Protein AF-A0A8T7F9J9-F1 (afdb_monomer)

Radius of gyration: 15.46 Å; Cα contacts (8 Å, |Δi|>4): 427; chains: 1; bounding box: 39×30×45 Å

pLDDT: mean 81.3, std 19.67, range [29.3, 98.5]

Sequence (180 aa):
MIGGSGFQPTSSSDVIVEFKSRVDENFYGTAGVILQPAGTLQADGMFALPFDMFGFSVIGSESTVNGINGPICYLALNWAPVEVQALNVDPEVWHTYQIRLHQVSRIKWMGTVSVDGSELCRLMMPAFGPLEIQVWSDNYLVSTQPQRWWQIAPILELGFQVGGNKEFHLDDIRIFEEVK

Structure (mmCIF, N/CA/C/O backbone):
data_AF-A0A8T7F9J9-F1
#
_entry.id   AF-A0A8T7F9J9-F1
#
loop_
_atom_site.group_PDB
_atom_site.id
_atom_site.type_symbol
_atom_site.label_atom_id
_atom_site.label_alt_id
_atom_site.label_comp_id
_atom_site.label_asym_id
_atom_site.label_entity_id
_atom_site.label_seq_id
_atom_site.pdbx_PDB_ins_code
_atom_site.Cartn_x
_atom_site.Cartn_y
_atom_site.Cartn_z
_atom_site.occupancy
_atom_site.B_iso_or_equiv
_atom_site.auth_seq_id
_atom_site.auth_comp_id
_atom_site.auth_asym_id
_atom_site.auth_atom_id
_atom_site.pdbx_PDB_model_num
ATOM 1 N N . MET A 1 1 ? -11.104 4.193 -9.071 1.00 46.84 1 MET A N 1
ATOM 2 C CA . MET A 1 1 ? -11.074 3.689 -7.687 1.00 46.84 1 MET A CA 1
ATOM 3 C C . MET A 1 1 ? -11.344 2.197 -7.737 1.00 46.84 1 MET A C 1
ATOM 5 O O . MET A 1 1 ? -12.401 1.796 -8.213 1.00 46.84 1 MET A O 1
ATOM 9 N N . ILE A 1 2 ? -10.353 1.391 -7.369 1.00 51.53 2 ILE A N 1
ATOM 10 C CA . ILE A 1 2 ? -10.464 -0.066 -7.303 1.00 51.53 2 ILE A CA 1
ATOM 11 C C . ILE A 1 2 ? -10.105 -0.441 -5.872 1.00 51.53 2 ILE A C 1
ATOM 13 O O . ILE A 1 2 ? -8.972 -0.199 -5.458 1.00 51.53 2 ILE A O 1
ATOM 17 N N . GLY A 1 3 ? -11.074 -0.976 -5.132 1.00 59.31 3 GLY A N 1
ATOM 18 C CA . GLY A 1 3 ? -10.872 -1.492 -3.784 1.00 59.31 3 GLY A CA 1
ATOM 19 C C . GLY A 1 3 ? -12.142 -1.481 -2.937 1.00 59.31 3 GLY A C 1
ATOM 20 O O . GLY A 1 3 ? -13.222 -1.114 -3.409 1.00 59.31 3 GLY A O 1
ATOM 21 N N . GLY A 1 4 ? -12.016 -1.965 -1.704 1.00 66.56 4 GLY A N 1
ATOM 22 C CA . GLY A 1 4 ? -13.106 -2.036 -0.735 1.00 66.56 4 GLY A CA 1
ATOM 23 C C . GLY A 1 4 ? -12.993 -0.954 0.341 1.00 66.56 4 GLY A C 1
ATOM 24 O O . GLY A 1 4 ? -11.914 -0.413 0.584 1.00 66.56 4 GLY A O 1
ATOM 25 N N . SER A 1 5 ? -14.113 -0.645 0.992 1.00 78.56 5 SER A N 1
ATOM 26 C CA . SER A 1 5 ? -14.203 0.365 2.048 1.00 78.56 5 SER A CA 1
ATOM 27 C C . SER A 1 5 ? -14.805 -0.204 3.332 1.00 78.56 5 SER A C 1
ATOM 29 O O . SER A 1 5 ? -15.511 -1.211 3.312 1.00 78.56 5 SER A O 1
ATOM 31 N N . GLY A 1 6 ? -14.524 0.458 4.456 1.00 79.81 6 GLY A N 1
ATOM 32 C CA . GLY A 1 6 ? -15.082 0.118 5.767 1.00 79.81 6 GLY A CA 1
ATOM 33 C C . GLY A 1 6 ? -14.237 -0.854 6.593 1.00 79.81 6 GLY A C 1
ATOM 34 O O . GLY A 1 6 ? -14.682 -1.274 7.657 1.00 79.81 6 GLY A O 1
ATOM 35 N N . PHE A 1 7 ? -13.025 -1.184 6.145 1.00 87.31 7 PHE A N 1
ATOM 36 C CA . PHE A 1 7 ? -12.116 -2.057 6.889 1.00 87.31 7 PHE A CA 1
ATOM 37 C C . PHE A 1 7 ? -11.459 -1.303 8.036 1.00 87.31 7 PHE A C 1
ATOM 39 O O . PHE A 1 7 ? -11.025 -0.164 7.872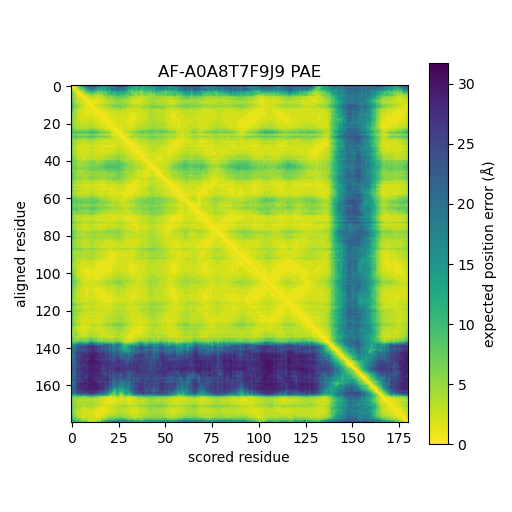 1.00 87.31 7 PHE A O 1
ATOM 46 N N . GLN A 1 8 ? -11.345 -1.934 9.199 1.00 93.00 8 GLN A N 1
ATOM 47 C CA . GLN A 1 8 ? -10.644 -1.339 10.327 1.00 93.00 8 GLN A CA 1
ATOM 48 C C . GLN A 1 8 ? -10.094 -2.435 11.244 1.00 93.00 8 GLN A C 1
ATOM 50 O O . GLN A 1 8 ? -10.877 -3.257 11.719 1.00 93.00 8 GLN A O 1
ATOM 55 N N . PRO A 1 9 ? -8.786 -2.440 11.565 1.00 94.56 9 PRO A N 1
ATOM 56 C CA . PRO A 1 9 ? -8.268 -3.391 12.533 1.00 94.56 9 PRO A CA 1
ATOM 57 C C . PRO A 1 9 ? -8.879 -3.127 13.911 1.00 94.56 9 PRO A C 1
ATOM 59 O O . PRO A 1 9 ? -9.049 -1.977 14.340 1.00 94.56 9 PRO A O 1
ATOM 62 N N . THR A 1 10 ? -9.182 -4.209 14.620 1.00 95.00 10 THR A N 1
ATOM 63 C CA . THR A 1 10 ? -9.723 -4.181 15.979 1.00 95.00 10 THR A CA 1
ATOM 64 C C . THR A 1 10 ? -8.717 -4.768 16.967 1.00 95.00 10 THR A C 1
ATOM 66 O O . THR A 1 10 ? -7.648 -5.264 16.603 1.00 95.00 10 THR A O 1
ATOM 69 N N . SER A 1 11 ? -9.052 -4.762 18.258 1.00 94.25 11 SER A N 1
ATOM 70 C CA . SER A 1 11 ? -8.205 -5.398 19.267 1.00 94.25 11 SER A CA 1
ATOM 71 C C . SER A 1 11 ? -8.037 -6.897 19.004 1.00 94.25 11 SER A C 1
ATOM 73 O O . SER A 1 11 ? -6.998 -7.454 19.352 1.00 94.25 11 SER A O 1
ATOM 75 N N . SER A 1 12 ? -9.020 -7.528 18.3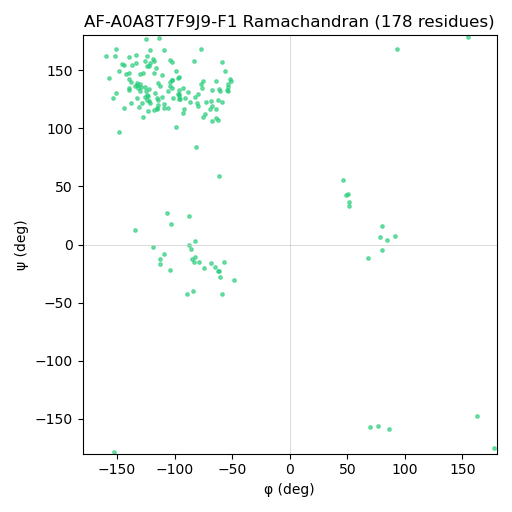56 1.00 94.62 12 SER A N 1
ATOM 76 C CA . SER A 1 12 ? -9.096 -8.970 18.099 1.00 94.62 12 SER A CA 1
ATOM 77 C C . SER A 1 12 ? -8.886 -9.378 16.639 1.00 94.62 12 SER A C 1
ATOM 79 O O . SER A 1 12 ? -8.798 -10.572 16.377 1.00 94.62 12 SER A O 1
ATOM 81 N N . SER A 1 13 ? -8.817 -8.433 15.700 1.00 96.19 13 SER A N 1
ATOM 82 C CA . SER A 1 13 ? -8.638 -8.734 14.276 1.00 96.19 13 SER A CA 1
ATOM 83 C C . SER A 1 13 ? -7.681 -7.766 13.595 1.00 96.19 13 SER A C 1
ATOM 85 O O . SER A 1 13 ? -7.688 -6.565 13.877 1.00 96.19 13 SER A O 1
ATOM 87 N N . ASP A 1 14 ? -6.882 -8.302 12.683 1.00 97.06 14 ASP A N 1
ATOM 88 C CA . ASP A 1 14 ? -6.030 -7.527 11.789 1.00 97.06 14 ASP A CA 1
ATOM 89 C C . ASP A 1 14 ? -6.716 -7.382 10.427 1.00 97.06 14 ASP A C 1
ATOM 91 O O . ASP A 1 14 ? -7.464 -8.264 10.006 1.00 97.06 14 ASP A O 1
ATOM 95 N N . VAL A 1 15 ? -6.456 -6.273 9.733 1.00 95.69 15 VAL A N 1
ATOM 96 C CA . VAL A 1 15 ? -6.873 -6.088 8.334 1.00 95.69 15 VAL A CA 1
ATOM 97 C C . VAL A 1 15 ? -5.704 -6.463 7.442 1.00 95.69 15 VAL A C 1
ATOM 99 O O . VAL A 1 15 ? -4.595 -5.966 7.643 1.00 95.69 15 VAL A O 1
ATOM 102 N N . ILE A 1 16 ? -5.955 -7.314 6.454 1.00 95.75 16 ILE A N 1
ATOM 103 C CA . ILE A 1 16 ? -4.943 -7.808 5.527 1.00 95.75 16 ILE A CA 1
ATOM 104 C C . ILE A 1 16 ? -5.385 -7.520 4.095 1.00 95.75 16 ILE A C 1
ATOM 106 O O . ILE A 1 16 ? -6.518 -7.805 3.706 1.00 95.75 16 ILE A O 1
ATOM 110 N N . VAL A 1 17 ? -4.465 -6.958 3.314 1.00 95.50 17 VAL A N 1
ATOM 111 C CA . VAL A 1 17 ? -4.573 -6.795 1.865 1.00 95.50 17 VAL A CA 1
ATOM 112 C C . VAL A 1 17 ? -3.445 -7.594 1.236 1.00 95.50 17 VAL A C 1
ATOM 114 O O . VAL A 1 17 ? -2.277 -7.277 1.447 1.00 95.50 17 VAL A O 1
ATOM 117 N N . GLU A 1 18 ? -3.782 -8.621 0.474 1.00 96.12 18 GLU A N 1
ATOM 118 C CA . GLU A 1 18 ? -2.816 -9.435 -0.259 1.00 96.12 18 GLU A CA 1
ATOM 119 C C . GLU A 1 18 ? -3.030 -9.258 -1.759 1.00 96.12 18 GLU A C 1
ATOM 121 O O . GLU A 1 18 ? -4.168 -9.167 -2.207 1.00 96.12 18 GLU A O 1
ATOM 126 N N . PHE A 1 19 ? -1.953 -9.158 -2.528 1.00 94.81 19 PHE A N 1
ATOM 127 C CA . PHE A 1 19 ? -2.001 -8.985 -3.977 1.00 94.81 19 PHE A CA 1
ATOM 128 C C . PHE A 1 19 ? -0.673 -9.402 -4.602 1.00 94.81 19 PHE A C 1
ATOM 130 O O . PHE A 1 19 ? 0.357 -9.455 -3.931 1.00 94.81 19 PHE A O 1
ATOM 137 N N . LYS A 1 20 ? -0.673 -9.644 -5.908 1.00 95.38 20 LYS A N 1
ATOM 138 C CA . LYS A 1 20 ? 0.552 -9.773 -6.694 1.00 95.38 20 LYS A CA 1
ATOM 139 C C . LYS A 1 20 ? 0.800 -8.501 -7.470 1.00 95.38 20 LYS A C 1
ATOM 141 O O . LYS A 1 20 ? -0.142 -7.904 -7.985 1.00 95.38 20 LYS A O 1
ATOM 146 N N . SER A 1 21 ? 2.062 -8.103 -7.572 1.00 94.44 21 SER A N 1
ATOM 147 C CA . SER A 1 21 ? 2.449 -6.938 -8.361 1.00 94.44 21 SER A CA 1
ATOM 148 C C . SER A 1 21 ? 3.738 -7.192 -9.126 1.00 94.44 21 SER A C 1
ATOM 150 O O . SER A 1 21 ? 4.618 -7.902 -8.641 1.00 94.44 21 SER A O 1
ATOM 152 N N . ARG A 1 22 ? 3.837 -6.568 -10.300 1.00 93.56 22 ARG A N 1
ATOM 153 C CA . ARG A 1 22 ? 5.090 -6.305 -11.019 1.00 93.56 22 ARG A CA 1
ATOM 154 C C . ARG A 1 22 ? 4.944 -5.044 -11.864 1.00 93.56 22 ARG A C 1
ATOM 156 O O . ARG A 1 22 ? 3.829 -4.581 -12.102 1.00 93.56 22 ARG A O 1
ATOM 163 N N . VAL A 1 23 ? 6.047 -4.534 -12.377 1.00 89.06 23 VAL A N 1
ATOM 164 C CA . VAL A 1 23 ? 6.065 -3.516 -13.429 1.00 89.06 23 VAL A CA 1
ATOM 165 C C . VAL A 1 23 ? 6.828 -4.035 -14.644 1.00 89.06 23 VAL A C 1
ATOM 167 O O . VAL A 1 23 ? 7.479 -5.074 -14.575 1.00 89.06 23 VAL A O 1
ATOM 170 N N . ASP A 1 24 ? 6.723 -3.354 -15.778 1.00 87.44 24 ASP A N 1
ATOM 171 C CA . ASP A 1 24 ? 7.604 -3.630 -16.917 1.00 87.44 24 ASP A CA 1
ATOM 172 C C . ASP A 1 24 ? 8.955 -2.901 -16.770 1.00 87.44 24 ASP A C 1
ATOM 174 O O . ASP A 1 24 ? 9.031 -1.866 -16.112 1.00 87.44 24 ASP A O 1
ATOM 178 N N . GLU A 1 25 ? 9.999 -3.382 -17.457 1.00 84.06 25 GLU A N 1
ATOM 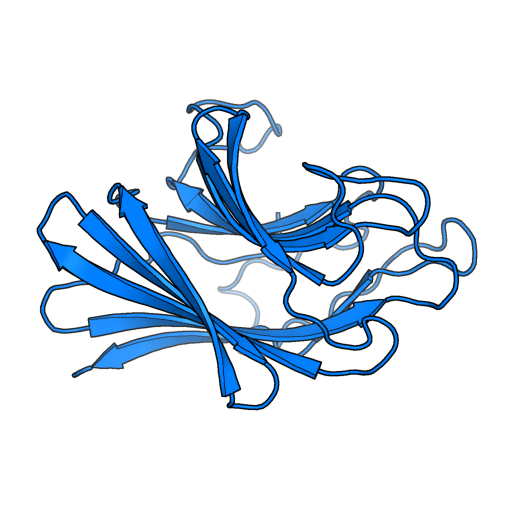179 C CA . GLU A 1 25 ? 11.385 -2.852 -17.427 1.00 84.06 25 GLU A CA 1
ATOM 180 C C . GLU A 1 25 ? 11.489 -1.325 -17.611 1.00 84.06 25 GLU A C 1
ATOM 182 O O . GLU A 1 25 ? 12.366 -0.658 -17.071 1.00 84.06 25 GLU A O 1
ATOM 187 N N . ASN A 1 26 ? 10.560 -0.733 -18.365 1.00 77.69 26 ASN A N 1
ATOM 188 C CA . ASN A 1 26 ? 10.550 0.698 -18.676 1.00 77.69 26 ASN A CA 1
ATOM 189 C C . ASN A 1 26 ? 9.459 1.468 -17.917 1.00 77.69 26 ASN A C 1
ATOM 191 O O . ASN A 1 26 ? 8.947 2.483 -18.413 1.00 77.69 26 ASN A O 1
ATOM 195 N N . PHE A 1 27 ? 9.062 0.970 -16.744 1.00 81.31 27 PHE A N 1
ATOM 196 C CA . PHE A 1 27 ? 8.109 1.650 -15.880 1.00 81.31 27 PHE A CA 1
ATOM 197 C C . PHE A 1 27 ? 8.642 3.016 -15.432 1.00 81.31 27 PHE A C 1
ATOM 199 O O . PHE A 1 27 ? 9.789 3.156 -15.007 1.00 81.31 27 PHE A O 1
ATOM 206 N N . TYR A 1 28 ? 7.773 4.019 -15.531 1.00 76.75 28 TYR A N 1
ATOM 207 C CA . TYR A 1 28 ? 8.007 5.390 -15.092 1.00 76.75 28 TYR A CA 1
ATOM 208 C C . TYR A 1 28 ? 6.759 5.903 -14.368 1.00 76.75 28 TYR A C 1
ATOM 210 O O . TYR A 1 28 ? 5.645 5.439 -14.639 1.00 76.75 28 TYR A O 1
ATOM 218 N N . GLY A 1 29 ? 6.941 6.874 -13.480 1.00 77.62 29 GLY A N 1
ATOM 219 C CA . GLY A 1 29 ? 5.912 7.371 -12.575 1.00 77.62 29 GLY A CA 1
ATOM 220 C C . GLY A 1 29 ? 5.824 6.552 -11.291 1.00 77.62 29 GLY A C 1
ATOM 221 O O . GLY A 1 29 ? 6.764 5.861 -10.897 1.00 77.62 29 GLY A O 1
ATOM 222 N N . THR A 1 30 ? 4.676 6.634 -10.631 1.00 81.06 30 THR A N 1
ATOM 223 C CA . THR A 1 30 ? 4.407 5.956 -9.368 1.00 81.06 30 THR A CA 1
ATOM 224 C C . THR A 1 30 ? 3.067 5.242 -9.431 1.00 81.06 30 THR A C 1
ATOM 226 O O . THR A 1 30 ? 2.061 5.787 -9.896 1.00 81.06 30 THR A O 1
ATOM 229 N N . ALA A 1 31 ? 3.034 4.004 -8.955 1.00 87.44 31 ALA A N 1
ATOM 230 C CA . ALA A 1 31 ? 1.808 3.227 -8.828 1.00 87.44 31 ALA A CA 1
ATOM 231 C C . ALA A 1 31 ? 1.878 2.320 -7.604 1.00 87.44 31 ALA A C 1
ATOM 233 O O . ALA A 1 31 ? 2.966 1.968 -7.148 1.00 87.44 31 ALA A O 1
ATOM 234 N N . GLY A 1 32 ? 0.732 1.932 -7.055 1.00 90.81 32 GLY A N 1
ATOM 235 C CA . GLY A 1 32 ? 0.733 1.071 -5.883 1.00 90.81 32 GLY A CA 1
ATOM 236 C C . GLY A 1 32 ? -0.634 0.746 -5.316 1.00 90.81 32 GLY A C 1
ATOM 237 O O . GLY A 1 32 ? -1.671 1.149 -5.843 1.00 90.81 32 GLY A O 1
ATOM 238 N N . VAL A 1 33 ? -0.609 0.037 -4.190 1.00 92.25 33 VAL A N 1
ATOM 239 C CA . VAL A 1 33 ? -1.786 -0.306 -3.389 1.00 92.25 33 VAL A CA 1
ATOM 240 C C . VAL A 1 33 ? -1.644 0.379 -2.039 1.00 92.25 33 VAL A C 1
ATOM 242 O O . VAL A 1 33 ? -0.718 0.094 -1.277 1.00 92.25 33 VAL A O 1
ATOM 245 N N . ILE A 1 34 ? -2.564 1.293 -1.755 1.00 92.00 34 ILE A N 1
ATOM 246 C CA . ILE A 1 34 ? -2.545 2.138 -0.563 1.00 92.00 34 ILE A CA 1
ATOM 247 C C . ILE A 1 34 ? -3.835 1.986 0.236 1.00 92.00 34 ILE A C 1
ATOM 249 O O . ILE A 1 34 ? -4.898 1.679 -0.301 1.00 92.00 34 ILE A O 1
ATOM 253 N N . LEU A 1 35 ? -3.732 2.230 1.535 1.00 93.88 35 LEU A N 1
ATOM 254 C CA . LEU A 1 35 ? -4.837 2.300 2.473 1.00 93.88 35 LEU A CA 1
ATOM 255 C C . LEU A 1 35 ? -4.913 3.730 2.995 1.00 93.88 35 LEU A C 1
ATOM 257 O O . LEU A 1 35 ? -3.920 4.258 3.497 1.00 93.88 35 LEU A O 1
ATOM 261 N N . GLN A 1 36 ? -6.086 4.342 2.887 1.00 92.06 36 GLN A N 1
ATOM 262 C CA . GLN A 1 36 ? -6.344 5.719 3.314 1.00 92.06 36 GLN A CA 1
ATOM 263 C C . GLN A 1 36 ? -7.641 5.797 4.128 1.00 92.06 36 GLN A C 1
ATOM 265 O O . GLN A 1 36 ? -8.444 4.860 4.065 1.00 92.06 36 GLN A O 1
ATOM 270 N N . PRO A 1 37 ? -7.886 6.879 4.886 1.00 92.44 37 PRO A N 1
ATOM 271 C CA . PRO A 1 37 ? -9.175 7.096 5.533 1.00 92.44 37 PRO A CA 1
ATOM 272 C C . PRO A 1 37 ? -10.334 7.021 4.529 1.00 92.44 37 PRO A C 1
ATOM 274 O O . PRO A 1 37 ? -10.273 7.587 3.434 1.00 92.44 37 PRO A O 1
ATOM 277 N N . ALA A 1 38 ? -11.413 6.336 4.895 1.00 89.94 38 ALA A N 1
ATOM 278 C CA . ALA A 1 38 ? -12.586 6.207 4.044 1.00 89.94 38 ALA A CA 1
ATOM 279 C C . ALA A 1 38 ? -13.200 7.577 3.732 1.00 89.94 38 ALA A C 1
ATOM 281 O O . ALA A 1 38 ? -13.419 8.393 4.631 1.00 89.94 38 ALA A O 1
ATOM 282 N N . GLY A 1 39 ? -13.500 7.817 2.453 1.00 86.25 39 GLY A N 1
ATOM 283 C CA . GLY A 1 39 ? -14.032 9.102 1.997 1.00 86.25 39 GLY A CA 1
ATOM 284 C C . GLY A 1 39 ? -12.975 10.192 1.809 1.00 86.25 39 GLY A C 1
ATOM 285 O O . GLY A 1 39 ? -13.336 11.362 1.698 1.00 86.25 39 GLY A O 1
ATOM 286 N N . THR A 1 40 ? -11.688 9.832 1.747 1.00 86.69 40 THR A N 1
ATOM 287 C CA . THR A 1 40 ? -10.618 10.775 1.377 1.00 86.69 40 THR A CA 1
ATOM 288 C C . THR A 1 40 ? -10.848 11.370 -0.008 1.00 86.69 40 THR A C 1
ATOM 290 O O . THR A 1 40 ? -10.727 12.584 -0.179 1.00 86.69 40 THR A O 1
ATOM 293 N N . LEU A 1 41 ? -11.254 10.537 -0.969 1.00 79.81 41 LEU A N 1
ATOM 294 C CA . LEU A 1 41 ? -11.674 10.955 -2.303 1.00 79.81 41 LEU A CA 1
ATOM 295 C C . LEU A 1 41 ? -13.193 10.852 -2.440 1.00 79.81 41 LEU A C 1
ATOM 297 O O . LEU A 1 41 ? -13.800 9.831 -2.116 1.00 79.81 41 LEU A O 1
ATOM 301 N N . GLN A 1 42 ? -13.810 11.908 -2.957 1.00 76.94 42 GLN A N 1
ATOM 302 C CA . GLN A 1 42 ? -15.213 11.899 -3.353 1.00 76.94 42 GLN A CA 1
ATOM 303 C C . GLN A 1 42 ? -15.402 11.166 -4.688 1.00 76.94 42 GLN A C 1
ATOM 305 O O . GLN A 1 42 ? -14.452 10.872 -5.414 1.00 76.94 42 GLN A O 1
ATOM 310 N N . ALA A 1 43 ? -16.659 10.877 -5.036 1.00 75.31 43 ALA A N 1
ATOM 311 C CA . ALA A 1 43 ? -17.004 10.178 -6.277 1.00 75.31 43 ALA A CA 1
ATOM 312 C C . ALA A 1 43 ? -16.601 10.948 -7.551 1.00 75.31 43 ALA A C 1
ATOM 314 O O . ALA A 1 43 ? -16.446 10.339 -8.607 1.00 75.31 43 ALA A O 1
ATOM 315 N N . ASP A 1 44 ? -16.437 12.267 -7.451 1.00 73.38 44 ASP A N 1
ATOM 316 C CA . ASP A 1 44 ? -15.945 13.144 -8.517 1.00 73.38 44 ASP A CA 1
ATOM 317 C C . ASP A 1 44 ? -14.406 13.258 -8.549 1.00 73.38 44 ASP A C 1
ATOM 319 O O . ASP A 1 44 ? -13.861 13.940 -9.414 1.00 73.38 44 ASP A O 1
ATOM 323 N N . GLY A 1 45 ? -13.704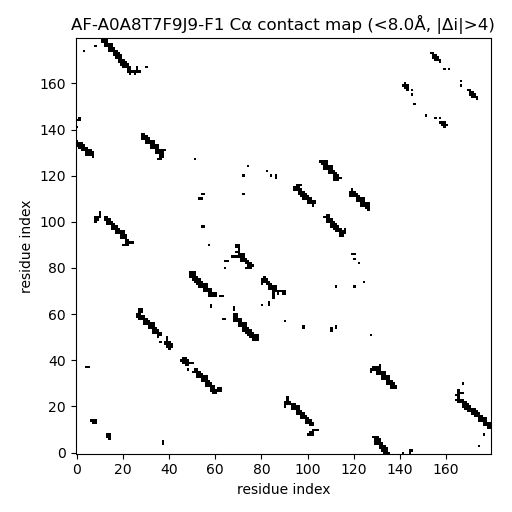 12.576 -7.637 1.00 70.06 45 GLY A N 1
ATOM 324 C CA . GLY A 1 45 ? -12.247 12.599 -7.517 1.00 70.06 45 GLY A CA 1
ATOM 325 C C . GLY A 1 45 ? -11.694 13.770 -6.703 1.00 70.06 45 GLY A C 1
ATOM 326 O O . GLY A 1 45 ? -10.476 13.897 -6.597 1.00 70.06 45 GLY A O 1
ATOM 327 N N . MET A 1 46 ? -12.543 14.615 -6.112 1.00 72.94 46 MET A N 1
ATOM 328 C CA . MET A 1 46 ? -12.093 15.696 -5.236 1.00 72.94 46 MET A CA 1
ATOM 329 C C . MET A 1 46 ? -11.669 15.169 -3.863 1.00 72.94 46 MET A C 1
ATOM 331 O O . MET A 1 46 ? -12.328 14.310 -3.276 1.00 72.94 46 MET A O 1
ATOM 335 N N . PHE A 1 47 ? -10.592 15.731 -3.310 1.00 78.19 47 PHE A N 1
ATOM 336 C CA . PHE A 1 47 ? -10.162 15.436 -1.943 1.00 78.19 47 PHE A CA 1
ATOM 337 C C . PHE A 1 47 ? -11.109 16.084 -0.928 1.00 78.19 47 PHE A C 1
ATOM 339 O O . PHE A 1 47 ? -11.288 17.303 -0.929 1.00 78.19 47 PHE A O 1
ATOM 346 N N . ALA A 1 48 ? -11.696 15.274 -0.047 1.00 84.25 48 ALA A N 1
ATOM 347 C CA . ALA A 1 48 ? -12.539 15.733 1.059 1.00 84.25 48 ALA 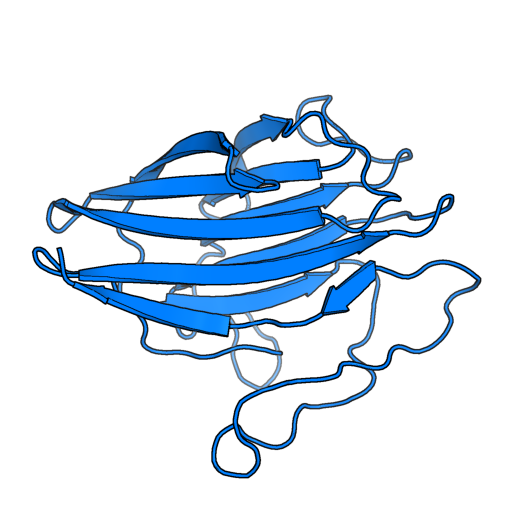A CA 1
ATOM 348 C C . ALA A 1 48 ? -11.836 15.688 2.420 1.00 84.25 48 ALA A C 1
ATOM 350 O O . ALA A 1 48 ? -12.241 16.403 3.337 1.00 84.25 48 ALA A O 1
ATOM 351 N N . LEU A 1 49 ? -10.796 14.864 2.552 1.00 83.94 49 LEU A N 1
ATOM 352 C CA . LEU A 1 49 ? -9.967 14.744 3.750 1.00 83.94 49 LEU A CA 1
ATOM 353 C C . LEU A 1 49 ? -8.494 14.995 3.392 1.00 83.94 49 LEU A C 1
ATOM 355 O O . LEU A 1 49 ? -8.133 14.921 2.212 1.00 83.94 49 LEU A O 1
ATOM 359 N N . PRO A 1 50 ? -7.631 15.282 4.386 1.00 83.62 50 PRO A N 1
ATOM 360 C CA . PRO A 1 50 ? -6.188 15.213 4.193 1.00 83.62 50 PRO A CA 1
ATOM 361 C C . PRO A 1 50 ? -5.784 13.870 3.579 1.00 83.62 50 PRO A C 1
ATOM 363 O O . PRO A 1 50 ? -6.335 12.828 3.935 1.00 83.62 50 PRO A O 1
ATOM 366 N N . PHE A 1 51 ? -4.823 13.900 2.658 1.00 82.19 51 PHE A N 1
ATOM 367 C CA . PHE A 1 51 ? -4.328 12.687 2.018 1.00 82.19 51 PHE A CA 1
ATOM 368 C C . PHE A 1 51 ? -3.314 11.993 2.929 1.00 82.19 51 PHE A C 1
ATOM 370 O O . PHE A 1 51 ? -2.103 12.212 2.831 1.00 82.19 51 PHE A O 1
ATOM 377 N N . ASP A 1 52 ? -3.853 11.202 3.852 1.00 90.69 52 ASP A N 1
ATOM 378 C CA . ASP A 1 52 ? -3.109 10.277 4.697 1.00 90.69 52 ASP A CA 1
ATOM 379 C C . ASP A 1 52 ? -3.166 8.888 4.062 1.00 90.69 52 ASP A C 1
ATOM 381 O O . ASP A 1 52 ? -4.247 8.387 3.752 1.00 90.69 52 ASP A O 1
ATOM 385 N N . MET A 1 53 ? -2.018 8.246 3.867 1.00 91.50 53 MET A N 1
ATOM 386 C CA . MET A 1 53 ? -1.981 6.912 3.279 1.00 91.50 53 MET A CA 1
ATOM 387 C C . MET A 1 53 ? -0.828 6.068 3.798 1.00 91.50 53 MET A C 1
ATOM 389 O O . MET A 1 53 ? 0.249 6.573 4.107 1.00 91.50 53 MET A O 1
ATOM 393 N N . PHE A 1 54 ? -1.061 4.762 3.848 1.00 96.44 54 PHE A N 1
ATOM 394 C CA . PHE A 1 54 ? -0.051 3.755 4.124 1.00 96.44 54 PHE A CA 1
ATOM 395 C C . PHE A 1 54 ? -0.156 2.626 3.105 1.00 96.44 54 PHE A C 1
ATOM 397 O O . PHE A 1 54 ? -1.258 2.166 2.813 1.00 96.44 54 PHE A O 1
ATOM 404 N N . GLY A 1 55 ? 0.967 2.134 2.598 1.00 95.75 55 GLY A N 1
ATOM 405 C CA . GLY A 1 55 ? 0.956 0.915 1.803 1.00 95.75 55 GLY A CA 1
ATOM 406 C C . GLY A 1 55 ? 2.200 0.717 0.961 1.00 95.75 55 GLY A C 1
ATOM 407 O O . GLY A 1 55 ? 3.307 1.089 1.346 1.00 95.75 55 GLY A O 1
ATOM 408 N N . PHE A 1 56 ? 1.988 0.095 -0.188 1.00 96.31 56 PHE A N 1
ATOM 409 C CA . PHE A 1 56 ? 3.012 -0.256 -1.155 1.00 96.31 56 PHE A CA 1
ATOM 410 C C . PHE A 1 56 ? 2.963 0.703 -2.342 1.00 96.31 56 PHE A C 1
ATOM 412 O O . PHE A 1 56 ? 1.884 1.065 -2.814 1.00 96.31 56 PHE A O 1
ATOM 419 N N . SER A 1 57 ? 4.123 1.102 -2.852 1.00 92.56 57 SER A N 1
ATOM 420 C CA . SER A 1 57 ? 4.238 1.774 -4.149 1.00 92.56 57 SER A CA 1
ATOM 421 C C . SER A 1 57 ? 5.514 1.349 -4.866 1.00 92.56 57 SER A C 1
ATOM 423 O O . SER A 1 57 ? 6.488 0.975 -4.223 1.00 92.56 57 SER A O 1
ATOM 425 N N . VAL A 1 58 ? 5.523 1.432 -6.190 1.00 92.81 58 VAL A N 1
ATOM 426 C CA . VAL A 1 58 ? 6.726 1.341 -7.020 1.00 92.81 58 VAL A CA 1
ATOM 427 C C . VAL A 1 58 ? 6.979 2.715 -7.615 1.00 92.81 58 VAL A C 1
ATOM 429 O O . VAL A 1 58 ? 6.076 3.292 -8.217 1.00 92.81 58 VAL A O 1
ATOM 432 N N . ILE A 1 59 ? 8.194 3.229 -7.434 1.00 87.25 59 ILE A N 1
ATOM 433 C CA . ILE A 1 59 ? 8.666 4.473 -8.047 1.00 87.25 59 ILE A CA 1
ATOM 434 C C . ILE A 1 59 ? 9.560 4.112 -9.236 1.00 87.25 59 ILE A C 1
ATOM 436 O O . ILE A 1 59 ? 10.528 3.366 -9.076 1.00 87.25 59 ILE A O 1
ATOM 440 N N . GLY A 1 60 ? 9.250 4.651 -10.413 1.00 82.81 60 GLY A N 1
ATOM 441 C CA . GLY A 1 60 ? 10.059 4.513 -11.620 1.00 82.81 60 GLY A CA 1
ATOM 442 C C . GLY A 1 60 ? 11.484 5.043 -11.448 1.00 82.81 60 GLY A C 1
ATOM 443 O O . GLY A 1 60 ? 11.775 5.867 -10.579 1.00 82.81 60 GLY A O 1
ATOM 444 N N . SER A 1 61 ? 12.405 4.551 -12.273 1.00 80.38 61 SER A N 1
ATOM 445 C CA . SER A 1 61 ? 13.840 4.848 -12.140 1.00 80.38 61 SER A CA 1
ATOM 446 C C . SER A 1 61 ? 14.201 6.326 -12.359 1.00 80.38 61 SER A C 1
ATOM 448 O O . SER A 1 61 ? 15.253 6.775 -11.904 1.00 80.38 61 SER A O 1
ATOM 450 N N . GLU A 1 62 ? 13.332 7.092 -13.017 1.00 73.62 62 GLU A N 1
ATOM 451 C CA . GLU A 1 62 ? 13.487 8.522 -13.289 1.00 73.62 62 GLU A CA 1
ATOM 452 C C . GLU A 1 62 ? 13.157 9.422 -12.093 1.00 73.62 62 GLU A C 1
ATOM 454 O O . GLU A 1 62 ? 13.498 10.607 -12.094 1.00 73.62 62 GLU A O 1
ATOM 459 N N . SER A 1 63 ? 12.496 8.862 -11.083 1.00 72.56 63 SER A N 1
ATOM 460 C CA . SER A 1 63 ? 11.973 9.579 -9.929 1.00 72.56 63 SER A CA 1
ATOM 461 C C . SER A 1 63 ? 12.577 9.029 -8.641 1.00 72.56 63 SER A C 1
ATOM 463 O O . SER A 1 63 ? 13.018 7.885 -8.570 1.00 72.56 63 SER A O 1
ATOM 465 N N . THR A 1 64 ? 12.607 9.845 -7.587 1.00 75.00 64 THR A N 1
ATOM 466 C CA . THR A 1 64 ? 12.968 9.367 -6.246 1.00 75.00 64 THR A CA 1
ATOM 467 C C . THR A 1 64 ? 12.122 10.054 -5.185 1.00 75.00 64 THR A C 1
ATOM 469 O O . THR A 1 64 ? 11.794 11.235 -5.308 1.00 75.00 64 THR A O 1
ATOM 472 N N . VAL A 1 65 ? 11.818 9.333 -4.108 1.00 73.12 65 VAL A N 1
ATOM 473 C CA . VAL A 1 65 ? 11.284 9.904 -2.868 1.00 73.12 65 VAL A CA 1
ATOM 474 C C . VAL A 1 65 ? 12.336 9.695 -1.790 1.00 73.12 65 VAL A C 1
ATOM 476 O O . VAL A 1 65 ? 12.743 8.568 -1.526 1.00 73.12 65 VAL A O 1
ATOM 479 N N . ASN A 1 66 ? 12.827 10.785 -1.195 1.00 75.56 66 ASN A N 1
ATOM 480 C CA . ASN A 1 66 ? 13.936 10.757 -0.231 1.00 75.56 66 ASN A CA 1
ATOM 481 C C . ASN A 1 66 ? 15.185 10.002 -0.745 1.00 75.56 66 ASN A C 1
ATOM 483 O O . ASN A 1 66 ? 15.896 9.367 0.028 1.00 75.56 66 ASN A O 1
ATOM 487 N N . GLY A 1 67 ? 15.453 10.067 -2.056 1.00 75.31 67 GLY A N 1
ATOM 488 C CA . GLY A 1 67 ? 16.575 9.369 -2.695 1.00 75.31 67 GLY A CA 1
ATOM 489 C C . GLY A 1 67 ? 16.349 7.873 -2.950 1.00 75.31 67 GLY A C 1
ATOM 490 O O . GLY A 1 67 ? 17.279 7.202 -3.385 1.00 75.31 67 GLY A O 1
ATOM 491 N N . ILE A 1 68 ? 15.142 7.355 -2.703 1.00 79.69 68 ILE A N 1
ATOM 492 C CA . ILE A 1 68 ? 14.757 5.958 -2.938 1.00 79.69 68 ILE A CA 1
ATOM 493 C C . ILE A 1 68 ? 13.899 5.871 -4.207 1.00 79.69 68 ILE A C 1
ATOM 495 O O . ILE A 1 68 ? 12.992 6.684 -4.399 1.00 79.69 68 ILE A O 1
ATOM 499 N N . ASN A 1 69 ? 14.171 4.873 -5.046 1.00 84.81 69 ASN A N 1
ATOM 500 C CA . ASN A 1 69 ? 13.328 4.448 -6.163 1.00 84.81 69 ASN A CA 1
ATOM 501 C C . ASN A 1 69 ? 12.992 2.947 -6.051 1.00 84.81 69 ASN A C 1
ATOM 503 O O . ASN A 1 69 ? 13.447 2.268 -5.127 1.00 84.81 69 ASN A O 1
ATOM 507 N N . GLY A 1 70 ? 12.172 2.441 -6.973 1.00 91.31 70 GLY A N 1
ATOM 508 C CA . GLY A 1 70 ? 11.705 1.058 -6.976 1.00 91.31 70 GLY A CA 1
ATOM 509 C C . GLY A 1 70 ? 10.601 0.784 -5.944 1.00 91.31 70 GLY A C 1
ATOM 510 O O . GLY A 1 70 ? 9.867 1.701 -5.562 1.00 91.31 70 GLY A O 1
ATOM 511 N N . PRO A 1 71 ? 10.439 -0.482 -5.516 1.00 95.94 71 PRO A N 1
ATOM 512 C CA . PRO A 1 71 ? 9.467 -0.901 -4.506 1.00 95.94 71 PRO A CA 1
ATOM 513 C C . PRO A 1 71 ? 9.696 -0.259 -3.137 1.00 95.94 71 PRO A C 1
ATOM 515 O O . PRO A 1 71 ? 10.748 -0.440 -2.516 1.00 95.94 71 PRO A O 1
ATOM 518 N N . ILE A 1 72 ? 8.671 0.412 -2.620 1.00 95.06 72 ILE A N 1
ATOM 519 C CA . ILE A 1 72 ? 8.682 1.066 -1.315 1.00 95.06 72 ILE A CA 1
ATOM 520 C C . ILE A 1 72 ? 7.468 0.699 -0.461 1.00 95.06 72 ILE A C 1
ATOM 522 O O . ILE A 1 72 ? 6.350 0.509 -0.944 1.00 95.06 72 ILE A O 1
ATOM 526 N N . CYS A 1 73 ? 7.709 0.655 0.844 1.00 96.62 7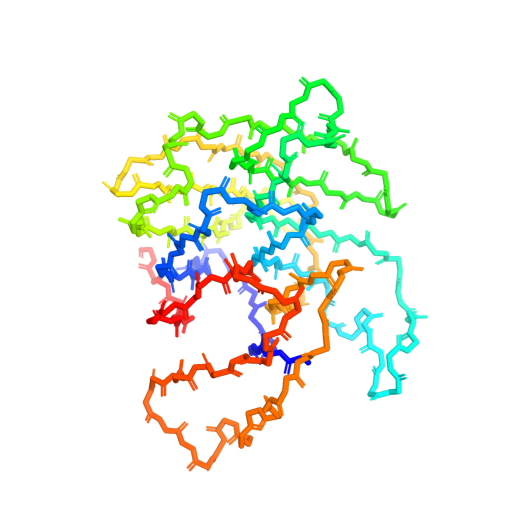3 CYS A N 1
ATOM 527 C CA . CYS A 1 73 ? 6.705 0.796 1.883 1.00 96.62 73 CYS A CA 1
ATOM 528 C C . CYS A 1 73 ? 6.610 2.272 2.252 1.00 96.62 73 CYS A C 1
ATOM 530 O O . CYS A 1 73 ? 7.628 2.900 2.561 1.00 96.62 73 CYS A O 1
ATOM 532 N N . TYR A 1 74 ? 5.405 2.827 2.198 1.00 91.94 74 TYR A N 1
ATOM 533 C CA . TYR A 1 74 ? 5.215 4.266 2.210 1.00 91.94 74 TYR A CA 1
ATOM 534 C C . TYR A 1 74 ? 4.133 4.692 3.196 1.00 91.94 74 TYR A C 1
ATOM 536 O O . TYR A 1 74 ? 3.007 4.209 3.111 1.00 91.94 74 TYR A O 1
ATOM 544 N N . LEU A 1 75 ? 4.472 5.611 4.104 1.00 94.44 75 LEU A N 1
ATOM 545 C CA . LEU A 1 75 ? 3.530 6.360 4.932 1.00 94.44 75 LEU A CA 1
ATOM 546 C C . LEU A 1 75 ? 3.604 7.844 4.560 1.00 94.44 75 LEU A C 1
ATOM 548 O O . LEU A 1 75 ? 4.627 8.501 4.781 1.00 94.44 75 LEU A O 1
ATOM 552 N N . ALA A 1 76 ? 2.493 8.381 4.065 1.00 89.94 76 ALA A N 1
ATOM 553 C CA . ALA A 1 76 ? 2.309 9.809 3.858 1.00 89.94 76 ALA A CA 1
ATOM 554 C C . ALA A 1 76 ? 1.240 10.341 4.812 1.00 89.94 76 ALA A C 1
ATOM 556 O O . ALA A 1 76 ? 0.197 9.711 4.975 1.00 89.94 76 ALA A O 1
ATOM 557 N N . LEU A 1 77 ? 1.493 11.498 5.422 1.00 88.31 77 LEU A N 1
ATOM 558 C CA . LEU A 1 77 ? 0.508 12.224 6.223 1.00 88.31 77 LEU A CA 1
ATOM 559 C C . LEU A 1 77 ? 0.330 13.615 5.628 1.00 88.31 77 LEU A C 1
ATOM 561 O O . LEU A 1 77 ? 1.295 14.374 5.519 1.00 88.31 77 LEU A O 1
ATOM 565 N N . ASN A 1 78 ? -0.896 13.946 5.239 1.00 84.38 78 ASN A N 1
ATOM 566 C CA . ASN A 1 78 ? -1.256 15.180 4.558 1.00 84.38 78 ASN A CA 1
ATOM 567 C C . ASN A 1 78 ? -0.287 15.502 3.408 1.00 84.38 78 ASN A C 1
ATOM 569 O O . ASN A 1 78 ? 0.333 16.567 3.388 1.00 84.38 78 ASN A O 1
ATOM 573 N N . TRP A 1 79 ? -0.126 14.551 2.482 1.00 76.12 79 TRP A N 1
ATOM 574 C CA . TRP A 1 79 ? 0.796 14.614 1.335 1.00 76.12 79 TRP A CA 1
ATOM 575 C C . TRP A 1 79 ? 2.294 14.588 1.653 1.00 76.12 79 TRP A C 1
ATOM 577 O O . TRP A 1 79 ? 3.098 14.404 0.740 1.00 76.12 79 TRP A O 1
ATOM 587 N N . ALA A 1 80 ? 2.697 14.754 2.912 1.00 79.06 80 ALA A N 1
ATOM 588 C CA . ALA A 1 80 ? 4.102 14.724 3.279 1.00 79.06 80 ALA A CA 1
ATOM 589 C C . ALA A 1 80 ? 4.575 13.270 3.440 1.00 79.06 80 ALA A C 1
ATOM 591 O O . ALA A 1 80 ? 3.966 12.534 4.221 1.00 79.06 80 ALA A O 1
ATOM 592 N N . PRO A 1 81 ? 5.663 12.848 2.768 1.00 84.19 81 PRO A N 1
ATOM 593 C CA . PRO A 1 81 ? 6.277 11.553 3.019 1.00 84.19 81 PRO A CA 1
ATOM 594 C C . PRO A 1 81 ? 6.898 11.552 4.419 1.00 84.19 81 PRO A C 1
ATOM 596 O O . PRO A 1 81 ? 7.923 12.193 4.644 1.00 84.19 81 PRO A O 1
ATOM 599 N N . VAL A 1 82 ? 6.268 10.860 5.368 1.00 88.75 82 VAL A N 1
ATOM 600 C CA . VAL A 1 82 ? 6.739 10.823 6.763 1.00 88.75 82 VAL A CA 1
ATOM 601 C C . VAL A 1 82 ? 7.718 9.680 6.967 1.00 88.75 82 VAL A C 1
ATOM 603 O O . VAL A 1 82 ? 8.747 9.873 7.603 1.00 88.75 82 VAL A O 1
ATOM 606 N N . GLU A 1 83 ? 7.421 8.512 6.398 1.00 90.81 83 GLU A N 1
ATOM 607 C CA . GLU A 1 83 ? 8.301 7.346 6.443 1.00 90.81 83 GLU A CA 1
ATOM 608 C C . GLU A 1 83 ? 8.293 6.631 5.093 1.00 90.81 83 GLU A C 1
ATOM 610 O O . GLU A 1 83 ? 7.237 6.377 4.509 1.00 90.81 83 GLU A O 1
ATOM 615 N N . VAL A 1 84 ? 9.487 6.307 4.597 1.00 89.12 84 VAL A N 1
ATOM 616 C CA . VAL A 1 84 ? 9.702 5.627 3.315 1.00 89.12 84 VAL A CA 1
ATOM 617 C C . VAL A 1 84 ? 10.785 4.578 3.522 1.00 89.12 84 VAL A C 1
ATOM 619 O O . VAL A 1 84 ? 11.900 4.914 3.920 1.00 89.12 84 VAL A O 1
ATOM 622 N N . GLN A 1 85 ? 10.472 3.313 3.252 1.00 95.31 85 GLN A N 1
ATOM 623 C CA . GLN A 1 85 ? 11.435 2.214 3.335 1.00 95.31 85 GLN A CA 1
ATOM 624 C C . GLN A 1 85 ? 11.493 1.471 2.005 1.00 95.31 85 GLN A C 1
ATOM 626 O O . GLN A 1 85 ? 10.461 1.057 1.479 1.00 95.31 85 GLN A O 1
ATOM 631 N N . ALA A 1 86 ? 12.702 1.287 1.473 1.00 95.00 86 ALA A N 1
ATOM 632 C CA . ALA A 1 86 ? 12.926 0.443 0.307 1.00 95.00 86 ALA A CA 1
ATOM 633 C C . ALA A 1 86 ? 12.652 -1.022 0.665 1.00 95.00 86 ALA A C 1
ATOM 635 O O . ALA A 1 86 ? 13.152 -1.519 1.675 1.00 95.00 86 ALA A O 1
ATOM 636 N N . LEU A 1 87 ? 11.893 -1.719 -0.179 1.00 96.50 87 LEU A N 1
ATOM 637 C CA . LEU A 1 87 ? 11.632 -3.149 -0.008 1.00 96.50 87 LEU A CA 1
ATOM 638 C C . LEU A 1 87 ? 12.747 -4.019 -0.614 1.00 96.50 87 LEU A C 1
ATOM 640 O O . LEU A 1 87 ? 12.808 -5.200 -0.308 1.00 96.50 87 LEU A O 1
ATOM 644 N N . ASN A 1 88 ? 13.655 -3.449 -1.418 1.00 93.25 88 ASN A N 1
ATOM 645 C CA . ASN A 1 88 ? 14.823 -4.131 -2.002 1.00 93.25 88 ASN A CA 1
ATOM 646 C C . ASN A 1 88 ? 14.487 -5.459 -2.715 1.00 93.25 88 ASN A C 1
ATOM 648 O O . ASN A 1 88 ? 15.197 -6.453 -2.561 1.00 93.25 88 ASN A O 1
ATOM 652 N N . VAL A 1 89 ? 13.406 -5.462 -3.494 1.00 96.12 89 VAL A N 1
ATOM 653 C CA . VAL A 1 89 ? 13.019 -6.563 -4.389 1.00 96.12 89 VAL A CA 1
ATOM 654 C C . VAL A 1 89 ? 13.022 -6.074 -5.833 1.00 96.12 89 VAL A C 1
ATOM 656 O O . VAL A 1 89 ? 12.933 -4.868 -6.070 1.00 96.12 89 VAL A O 1
ATOM 659 N N . ASP A 1 90 ? 13.142 -6.999 -6.781 1.00 96.06 90 ASP A N 1
ATOM 660 C CA . ASP A 1 90 ? 13.090 -6.686 -8.208 1.00 96.06 90 ASP A CA 1
ATOM 661 C C . ASP A 1 90 ? 11.638 -6.364 -8.615 1.00 96.06 90 ASP A C 1
ATOM 663 O O . ASP A 1 90 ? 10.786 -7.248 -8.567 1.00 96.06 90 ASP A O 1
ATOM 667 N N . PRO A 1 91 ? 11.306 -5.116 -8.992 1.00 93.81 91 PRO A N 1
ATOM 668 C CA . PRO A 1 91 ? 9.935 -4.761 -9.339 1.00 93.81 91 PRO A CA 1
ATOM 669 C C . PRO A 1 91 ? 9.446 -5.412 -10.640 1.00 93.81 91 PRO A C 1
ATOM 671 O O . PRO A 1 91 ? 8.240 -5.405 -10.884 1.00 93.81 91 PRO A O 1
ATOM 674 N N . GLU A 1 92 ? 10.336 -5.941 -11.484 1.00 94.00 92 GLU A N 1
ATOM 675 C CA . GLU A 1 92 ? 9.989 -6.506 -12.796 1.00 94.00 92 GLU A CA 1
ATOM 676 C C . GLU A 1 92 ? 9.496 -7.958 -12.708 1.00 94.00 92 GLU A C 1
ATOM 678 O O . GLU A 1 92 ? 8.870 -8.487 -13.634 1.00 94.00 92 GLU A O 1
ATOM 683 N N . VAL A 1 93 ? 9.730 -8.600 -11.563 1.00 95.88 93 VAL A N 1
ATOM 684 C CA . VAL A 1 93 ? 9.292 -9.962 -11.268 1.00 95.88 93 VAL A CA 1
ATOM 685 C C . VAL A 1 93 ? 7.976 -9.928 -10.498 1.00 95.88 93 VAL A C 1
ATOM 687 O O . VAL A 1 93 ? 7.722 -9.058 -9.669 1.00 95.88 93 VAL A O 1
ATOM 690 N N . TRP A 1 94 ? 7.111 -10.905 -10.771 1.00 96.50 94 TRP A N 1
ATOM 691 C CA . TRP A 1 94 ? 5.904 -11.104 -9.978 1.00 96.50 94 TRP A CA 1
ATOM 692 C C . TRP A 1 94 ? 6.255 -11.473 -8.540 1.00 96.50 94 TRP A C 1
ATOM 694 O O . TRP A 1 94 ? 6.773 -12.560 -8.284 1.00 96.50 94 TRP A O 1
ATOM 704 N N . HIS A 1 95 ? 5.870 -10.602 -7.616 1.00 98.19 95 HIS A N 1
ATOM 705 C CA . HIS A 1 95 ? 5.989 -10.828 -6.183 1.00 98.19 95 HIS A CA 1
ATOM 706 C C . HIS A 1 95 ? 4.615 -10.827 -5.516 1.00 98.19 95 HIS A C 1
ATOM 708 O O . HIS A 1 95 ? 3.705 -10.113 -5.947 1.00 98.19 95 HIS A O 1
ATOM 714 N N . THR A 1 96 ? 4.464 -11.620 -4.453 1.00 98.19 96 THR A N 1
ATOM 715 C CA . THR A 1 96 ? 3.266 -11.592 -3.604 1.00 98.19 96 THR A CA 1
ATOM 716 C C . THR A 1 96 ? 3.487 -10.616 -2.462 1.00 98.19 96 THR A C 1
ATOM 718 O O . THR A 1 96 ? 4.348 -10.827 -1.610 1.00 98.19 96 THR A O 1
ATOM 721 N N . TYR A 1 97 ? 2.684 -9.563 -2.424 1.00 98.06 97 TYR A N 1
ATOM 722 C CA . TYR A 1 97 ? 2.705 -8.542 -1.393 1.00 98.06 97 TYR A CA 1
ATOM 723 C C . TYR A 1 97 ? 1.564 -8.764 -0.409 1.00 98.06 97 TYR A C 1
ATOM 725 O O . TYR A 1 97 ? 0.441 -9.087 -0.792 1.00 98.06 97 TYR A O 1
ATOM 733 N N . GLN A 1 98 ? 1.841 -8.526 0.868 1.00 98.19 98 GLN A N 1
ATOM 734 C CA . GLN A 1 98 ? 0.834 -8.495 1.921 1.00 98.19 98 GLN A CA 1
ATOM 735 C C . GLN A 1 98 ? 1.016 -7.223 2.743 1.00 98.19 98 GLN A C 1
ATOM 737 O O . GLN A 1 98 ? 2.045 -7.053 3.398 1.00 98.19 98 GLN A O 1
ATOM 742 N N . ILE A 1 99 ? 0.005 -6.360 2.749 1.00 97.94 99 ILE A N 1
ATOM 743 C CA . ILE A 1 99 ? -0.105 -5.242 3.681 1.00 97.94 99 ILE A CA 1
ATOM 744 C C . ILE A 1 99 ? -0.972 -5.700 4.851 1.00 97.94 99 ILE A C 1
ATOM 746 O O . ILE A 1 99 ? -2.102 -6.141 4.649 1.00 97.94 99 ILE A O 1
ATOM 750 N N . ARG A 1 100 ? -0.466 -5.588 6.077 1.00 97.88 100 ARG A N 1
ATOM 751 C CA . ARG A 1 100 ? -1.206 -5.936 7.293 1.00 97.88 100 ARG A CA 1
ATOM 752 C C . ARG A 1 100 ? -1.275 -4.736 8.220 1.00 97.88 100 ARG A C 1
ATOM 754 O O . ARG A 1 100 ? -0.271 -4.074 8.470 1.00 97.88 100 ARG A O 1
ATOM 761 N N . LEU A 1 101 ? -2.463 -4.478 8.753 1.00 97.88 101 LEU A N 1
ATOM 762 C CA . LEU A 1 101 ? -2.697 -3.471 9.774 1.00 97.88 101 LEU A CA 1
ATOM 763 C C . LEU A 1 101 ? -3.134 -4.136 11.069 1.00 97.88 101 LEU A C 1
ATOM 765 O O . LEU A 1 101 ? -4.141 -4.840 11.115 1.00 97.88 101 LEU A O 1
ATOM 769 N N . HIS A 1 102 ? -2.394 -3.845 12.129 1.00 97.12 102 HIS A N 1
ATOM 770 C CA . HIS A 1 102 ? -2.641 -4.348 13.467 1.00 97.12 102 HIS A CA 1
ATOM 771 C C . HIS A 1 102 ? -2.966 -3.203 14.423 1.00 97.12 102 HIS A C 1
ATOM 773 O O . HIS A 1 102 ? -2.219 -2.224 14.531 1.00 97.12 102 HIS A O 1
ATOM 779 N N . GLN A 1 103 ? -4.055 -3.332 15.182 1.00 97.50 103 GLN A N 1
ATOM 780 C CA . GLN A 1 103 ? -4.385 -2.339 16.198 1.00 97.50 103 GLN A CA 1
ATOM 781 C C . GLN A 1 103 ? -3.484 -2.489 17.433 1.00 97.50 103 GLN A C 1
ATOM 783 O O . GLN A 1 103 ? -3.663 -3.406 18.230 1.00 97.50 103 GLN A O 1
ATOM 788 N N . VAL A 1 104 ? -2.576 -1.528 17.641 1.00 97.56 104 VAL A N 1
ATOM 789 C CA . VAL A 1 104 ? -1.755 -1.431 18.865 1.00 97.56 104 VAL A CA 1
ATOM 790 C C . VAL A 1 104 ? -2.520 -0.707 19.977 1.00 97.56 104 VAL A C 1
ATOM 792 O O . VAL A 1 104 ? -2.463 -1.080 21.144 1.00 97.56 104 VAL A O 1
ATOM 795 N N . SER A 1 105 ? -3.254 0.350 19.625 1.00 96.94 105 SER A N 1
ATOM 796 C CA . SER A 1 105 ? -4.179 1.054 20.517 1.00 96.94 105 SER A CA 1
ATOM 797 C C . SER A 1 105 ? -5.302 1.721 19.716 1.00 96.94 105 SER A C 1
ATOM 799 O O . SER A 1 105 ? -5.340 1.656 18.489 1.00 96.94 105 SER A O 1
ATOM 801 N N . ARG A 1 106 ? -6.212 2.431 20.390 1.00 94.94 106 ARG A N 1
ATOM 802 C CA . ARG A 1 106 ? -7.287 3.183 19.716 1.00 94.94 106 ARG A CA 1
ATOM 803 C C . ARG A 1 106 ? -6.792 4.293 18.783 1.00 94.94 106 ARG A C 1
ATOM 805 O O . ARG A 1 106 ? -7.530 4.671 17.887 1.00 94.94 106 ARG A O 1
ATOM 812 N N . ILE A 1 107 ? -5.574 4.794 18.990 1.00 96.50 107 ILE A N 1
ATOM 813 C CA . ILE A 1 107 ? -5.008 5.929 18.239 1.00 96.50 107 ILE A CA 1
ATOM 814 C C . ILE A 1 107 ? -3.737 5.573 17.461 1.00 96.50 107 ILE A C 1
ATOM 816 O O . ILE A 1 107 ? -3.162 6.431 16.798 1.00 96.50 107 ILE A O 1
ATOM 820 N N . LYS A 1 108 ? -3.265 4.327 17.565 1.00 97.44 108 LYS A N 1
ATOM 821 C CA . LYS A 1 108 ? -2.032 3.871 16.919 1.00 97.44 108 LYS A CA 1
ATOM 822 C C . LYS A 1 108 ? -2.207 2.482 16.354 1.00 97.44 108 LYS A C 1
ATOM 824 O O . LYS A 1 108 ? -2.658 1.584 17.071 1.00 97.44 108 LYS A O 1
ATOM 829 N N . TRP A 1 109 ? -1.749 2.304 15.130 1.00 97.75 109 TRP A N 1
ATOM 830 C CA . TRP A 1 109 ? -1.669 1.017 14.464 1.00 97.75 109 TRP A CA 1
ATOM 831 C C . TRP A 1 109 ? -0.226 0.686 14.109 1.00 97.75 109 TRP A C 1
ATOM 833 O O . TRP A 1 109 ? 0.638 1.563 14.066 1.00 97.75 109 TRP A O 1
ATOM 843 N N . MET A 1 110 ? 0.016 -0.598 13.887 1.00 97.81 110 MET A N 1
ATOM 844 C CA . MET A 1 110 ? 1.227 -1.103 13.267 1.00 97.81 110 MET A CA 1
ATOM 845 C C . MET A 1 110 ? 0.870 -1.525 11.847 1.00 97.81 110 MET A C 1
ATOM 847 O O . MET A 1 110 ? 0.038 -2.414 11.671 1.00 97.81 110 MET A O 1
ATOM 851 N N . GLY A 1 111 ? 1.480 -0.879 10.863 1.00 97.81 111 GLY A N 1
ATOM 852 C CA . GLY A 1 111 ? 1.419 -1.295 9.473 1.00 97.81 111 GLY A CA 1
ATOM 853 C C . GLY A 1 111 ? 2.645 -2.122 9.120 1.00 97.81 111 GLY A C 1
ATOM 854 O O . GLY A 1 111 ? 3.767 -1.738 9.450 1.00 97.81 111 GLY A O 1
ATOM 855 N N . THR A 1 112 ? 2.450 -3.253 8.454 1.00 98.19 112 THR A N 1
ATOM 856 C CA . THR A 1 112 ? 3.546 -4.061 7.918 1.00 98.19 112 THR A CA 1
ATOM 857 C C . THR A 1 112 ? 3.337 -4.345 6.442 1.00 98.19 112 THR A C 1
ATOM 859 O O . THR A 1 112 ? 2.203 -4.457 5.975 1.00 98.19 112 THR A O 1
ATOM 862 N N . VAL A 1 113 ? 4.444 -4.446 5.706 1.00 98.50 113 VAL A N 1
ATOM 863 C CA . VAL A 1 113 ? 4.457 -4.920 4.319 1.00 98.50 113 VAL A CA 1
ATOM 864 C C . VAL A 1 113 ? 5.387 -6.118 4.248 1.00 98.50 113 VAL A C 1
ATOM 866 O O . VAL A 1 113 ? 6.554 -6.040 4.639 1.00 98.50 113 VAL A O 1
ATOM 869 N N . SER A 1 114 ? 4.850 -7.237 3.775 1.00 98.38 114 SER A N 1
ATOM 870 C CA . SER A 1 114 ? 5.605 -8.454 3.493 1.00 98.38 114 SER A CA 1
ATOM 871 C C . SER A 1 114 ? 5.670 -8.698 1.993 1.00 98.38 114 SER A C 1
ATOM 873 O O . SER A 1 114 ? 4.699 -8.412 1.294 1.00 98.38 114 SER A O 1
ATOM 875 N N . VAL A 1 115 ? 6.787 -9.246 1.523 1.00 98.38 115 VAL A N 1
ATOM 876 C CA . VAL A 1 115 ? 6.987 -9.672 0.134 1.00 98.38 115 VAL A CA 1
ATOM 877 C C . VAL A 1 115 ? 7.429 -11.130 0.143 1.00 98.38 115 VAL A C 1
ATOM 879 O O . VAL A 1 115 ? 8.338 -11.494 0.887 1.00 98.38 115 VAL A O 1
ATOM 882 N N . ASP A 1 116 ? 6.731 -11.976 -0.611 1.00 97.88 116 ASP A N 1
ATOM 883 C CA . ASP A 1 116 ? 6.948 -13.428 -0.689 1.00 97.88 116 ASP A CA 1
ATOM 884 C C . ASP A 1 116 ? 7.049 -14.100 0.693 1.00 97.88 116 ASP A C 1
ATOM 886 O O . ASP A 1 116 ? 7.906 -14.941 0.966 1.00 97.88 116 ASP A O 1
ATOM 890 N N . GLY A 1 117 ? 6.164 -13.684 1.604 1.00 96.50 117 GLY A N 1
ATOM 891 C CA . GLY A 1 117 ? 6.080 -14.201 2.972 1.00 96.50 117 GLY A CA 1
ATOM 892 C C . GLY A 1 117 ? 7.107 -13.630 3.957 1.00 96.50 117 GLY A C 1
ATOM 893 O O . GLY A 1 117 ? 7.012 -13.919 5.148 1.00 96.50 117 GLY A O 1
ATOM 894 N N . SER A 1 118 ? 8.051 -12.799 3.507 1.00 97.62 118 SER A N 1
ATOM 895 C CA . SER A 1 118 ? 9.029 -12.134 4.377 1.00 97.62 118 SER A CA 1
ATOM 896 C C . SER A 1 118 ? 8.564 -10.727 4.741 1.00 97.62 118 SER A C 1
ATOM 898 O O . SER A 1 118 ? 8.294 -9.925 3.853 1.00 97.62 118 SER A O 1
ATOM 900 N N . GLU A 1 119 ? 8.479 -10.397 6.033 1.00 97.75 119 GLU A N 1
ATOM 901 C CA . GLU A 1 119 ? 8.201 -9.024 6.483 1.00 97.75 119 GLU A CA 1
ATOM 902 C C . GLU A 1 119 ? 9.411 -8.131 6.168 1.00 97.75 119 GLU A C 1
ATOM 904 O O . GLU A 1 119 ? 10.498 -8.354 6.699 1.00 97.75 119 GLU A O 1
ATOM 909 N N . LEU A 1 120 ? 9.223 -7.129 5.305 1.00 97.25 120 LEU A N 1
ATOM 910 C CA . LEU A 1 120 ? 10.292 -6.223 4.860 1.00 97.25 120 LEU A CA 1
ATOM 911 C C . LEU A 1 120 ? 10.106 -4.788 5.364 1.00 97.25 120 LEU A C 1
ATOM 913 O O . LEU A 1 120 ? 11.053 -4.008 5.365 1.00 97.25 120 LEU A O 1
ATOM 917 N N . CYS A 1 121 ? 8.901 -4.440 5.812 1.00 97.31 121 CYS A N 1
ATOM 918 C CA . CYS A 1 121 ? 8.592 -3.142 6.396 1.00 97.31 121 CYS A CA 1
ATOM 919 C C . CYS A 1 121 ? 7.691 -3.301 7.615 1.00 97.31 121 CYS A C 1
ATOM 921 O O . CYS A 1 121 ? 6.719 -4.061 7.588 1.00 97.31 121 CYS A O 1
ATOM 923 N N . ARG A 1 122 ? 7.976 -2.511 8.652 1.00 97.38 122 ARG A N 1
ATOM 924 C CA . ARG A 1 122 ? 7.146 -2.375 9.849 1.00 97.38 122 ARG A CA 1
ATOM 925 C C . ARG A 1 122 ? 7.186 -0.933 10.338 1.00 97.38 122 ARG A C 1
ATOM 927 O O . ARG A 1 122 ? 8.240 -0.446 10.740 1.00 97.38 122 ARG A O 1
ATOM 934 N N . LEU A 1 123 ? 6.034 -0.268 10.333 1.00 96.88 123 LEU A N 1
ATOM 935 C CA . LEU A 1 123 ? 5.886 1.137 10.698 1.00 96.88 123 LEU A CA 1
ATOM 936 C C . LEU A 1 123 ? 4.770 1.330 11.726 1.00 96.88 123 LEU A C 1
ATOM 938 O O . LEU A 1 123 ? 3.662 0.812 11.590 1.00 96.88 123 LEU A O 1
ATOM 942 N N . MET A 1 124 ? 5.053 2.139 12.746 1.00 97.12 124 MET A N 1
ATOM 943 C CA . MET A 1 124 ? 4.013 2.672 13.622 1.00 97.12 124 MET A CA 1
ATOM 944 C C . MET A 1 124 ? 3.332 3.848 12.928 1.00 97.12 124 MET A C 1
ATOM 946 O O . MET A 1 124 ? 4.004 4.783 12.504 1.00 97.12 124 MET A O 1
ATOM 950 N N . MET A 1 125 ? 2.004 3.840 12.880 1.00 96.25 125 MET A N 1
ATOM 951 C CA . MET A 1 125 ? 1.214 4.878 12.219 1.00 96.25 125 MET A CA 1
ATOM 952 C C . MET A 1 125 ? 0.045 5.348 13.100 1.00 96.25 125 MET A C 1
ATOM 954 O O . MET A 1 125 ? -0.402 4.608 13.990 1.00 96.25 125 MET A O 1
ATOM 958 N N . PRO A 1 126 ? -0.466 6.575 12.893 1.00 96.44 126 PRO A N 1
ATOM 959 C CA . PRO A 1 126 ? -1.742 6.988 13.465 1.00 96.44 126 PRO A CA 1
ATOM 960 C C . PRO A 1 126 ? -2.863 6.034 13.039 1.00 96.44 126 PRO A C 1
ATOM 962 O O . PRO A 1 126 ? -2.828 5.463 11.952 1.00 96.44 126 PRO A O 1
ATOM 965 N N . ALA A 1 127 ? -3.873 5.865 13.889 1.00 95.81 127 ALA A N 1
ATOM 966 C CA . ALA A 1 127 ? -5.085 5.172 13.471 1.00 95.81 127 ALA A CA 1
ATOM 967 C C . ALA A 1 127 ? -5.842 6.024 12.440 1.00 95.81 127 ALA A C 1
ATOM 969 O O . ALA A 1 127 ? -6.205 7.160 12.740 1.00 95.81 127 ALA A O 1
ATOM 970 N N . PHE A 1 128 ? -6.108 5.469 11.257 1.00 93.38 128 PHE A N 1
ATOM 971 C CA . PHE A 1 128 ? -6.819 6.166 10.172 1.00 93.38 128 PHE A CA 1
ATOM 972 C C . PHE A 1 128 ? -8.349 6.057 10.274 1.00 93.38 128 PHE A C 1
ATOM 974 O O . PHE A 1 128 ? -9.066 6.671 9.490 1.00 93.38 128 PHE A O 1
ATOM 981 N N . GLY A 1 129 ? -8.867 5.307 11.255 1.00 92.12 129 GLY A N 1
ATOM 982 C CA . GLY A 1 129 ? -10.298 5.000 11.337 1.00 92.12 129 GLY A CA 1
ATOM 983 C C . GLY A 1 129 ? -10.727 4.048 10.214 1.00 92.12 129 GLY A C 1
ATOM 984 O O . GLY A 1 129 ? -9.892 3.312 9.707 1.00 92.12 129 GLY A O 1
ATOM 985 N N . PRO A 1 130 ? -12.005 4.005 9.819 1.00 92.62 130 PRO A N 1
ATOM 986 C CA . PRO A 1 130 ? -12.430 3.164 8.704 1.00 92.62 130 PRO A CA 1
ATOM 987 C C . PRO A 1 130 ? -11.612 3.462 7.445 1.00 92.62 130 PRO A C 1
ATOM 989 O O . PRO A 1 130 ? -11.429 4.624 7.091 1.00 92.62 130 PRO A O 1
ATOM 992 N N . LEU A 1 131 ? -11.124 2.418 6.784 1.00 91.31 131 LEU A N 1
ATOM 993 C CA . LEU A 1 131 ? -10.211 2.520 5.653 1.00 91.31 131 LEU A CA 1
ATOM 994 C C . LEU A 1 131 ? -10.910 2.313 4.323 1.00 91.31 131 LEU A C 1
ATOM 996 O O . LEU A 1 131 ? -11.925 1.620 4.211 1.00 91.31 131 LEU A O 1
ATOM 1000 N N . GLU A 1 132 ? -10.266 2.849 3.304 1.00 89.62 132 GLU A N 1
ATOM 1001 C CA . GLU A 1 132 ? -10.495 2.549 1.910 1.00 89.62 132 GLU A CA 1
ATOM 1002 C C . GLU A 1 132 ? -9.182 2.075 1.287 1.00 89.62 132 GLU A C 1
ATOM 1004 O O . GLU A 1 132 ? -8.138 2.718 1.429 1.00 89.62 132 GLU A O 1
ATOM 1009 N N . ILE A 1 133 ? -9.235 0.918 0.632 1.00 88.06 133 ILE A N 1
ATOM 1010 C CA . ILE A 1 133 ? -8.110 0.369 -0.119 1.00 88.06 133 ILE A CA 1
ATOM 1011 C C . ILE A 1 133 ? -8.208 0.936 -1.531 1.00 88.06 133 ILE A C 1
ATOM 1013 O O . ILE A 1 133 ? -9.275 0.883 -2.141 1.00 88.06 133 ILE A O 1
ATOM 1017 N N . GLN A 1 134 ? -7.113 1.467 -2.064 1.00 83.19 134 GLN A N 1
ATOM 1018 C CA . GLN A 1 134 ? -7.071 1.981 -3.425 1.00 83.19 134 GLN A CA 1
ATOM 1019 C C . GLN A 1 134 ? -5.822 1.523 -4.162 1.00 83.19 134 GLN A C 1
ATOM 1021 O O . GLN A 1 134 ? -4.705 1.603 -3.653 1.00 83.19 134 GLN A O 1
ATOM 1026 N N . VAL A 1 135 ? -6.027 1.118 -5.411 1.00 84.62 135 VAL A N 1
ATOM 1027 C CA . VAL A 1 135 ? -4.967 1.105 -6.418 1.00 84.62 135 VAL A CA 1
ATOM 1028 C C . VAL A 1 135 ? -4.808 2.528 -6.943 1.00 84.62 135 VAL A C 1
ATOM 1030 O O . VAL A 1 135 ? -5.767 3.095 -7.479 1.00 84.62 135 VAL A O 1
ATOM 1033 N N . TRP A 1 136 ? -3.626 3.110 -6.764 1.00 76.44 136 TRP A N 1
ATOM 1034 C CA . TRP A 1 136 ? -3.322 4.478 -7.174 1.00 76.44 136 TRP A CA 1
ATOM 1035 C C . TRP A 1 136 ? -2.235 4.496 -8.241 1.00 76.44 136 TRP A C 1
ATOM 1037 O O . TRP A 1 136 ? -1.381 3.610 -8.289 1.00 76.44 136 TRP A O 1
ATOM 1047 N N . SER A 1 137 ? -2.267 5.522 -9.088 1.00 76.31 137 SER A N 1
ATOM 1048 C CA . SER A 1 137 ? -1.151 5.847 -9.962 1.00 76.31 137 SER A CA 1
ATOM 1049 C C . SER A 1 137 ? -1.189 7.311 -10.399 1.00 76.31 137 SER A C 1
ATOM 1051 O O . SER A 1 137 ? -2.268 7.860 -10.618 1.00 76.31 137 SER A O 1
ATOM 1053 N N . ASP A 1 138 ? -0.019 7.940 -10.517 1.00 60.53 138 ASP A N 1
ATOM 1054 C CA . ASP A 1 138 ? 0.143 9.353 -10.888 1.00 60.53 138 ASP A CA 1
ATOM 1055 C C . ASP A 1 138 ? 0.075 9.627 -12.405 1.00 60.53 138 ASP A C 1
ATOM 1057 O O . ASP A 1 138 ? -0.045 10.784 -12.804 1.00 60.53 138 ASP A O 1
ATOM 1061 N N . ASN A 1 139 ? 0.099 8.587 -13.251 1.00 48.59 139 ASN A N 1
ATOM 1062 C CA . ASN A 1 139 ? 0.185 8.728 -14.712 1.00 48.59 139 ASN A CA 1
ATOM 1063 C C . ASN A 1 139 ? -0.782 7.839 -15.521 1.00 48.59 139 ASN A C 1
ATOM 1065 O O . ASN A 1 139 ? -0.644 7.748 -16.741 1.00 48.59 139 ASN A O 1
ATOM 1069 N N . TYR A 1 140 ? -1.777 7.203 -14.889 1.00 44.72 140 TYR A N 1
ATOM 1070 C CA . TYR A 1 140 ? -2.670 6.263 -15.583 1.00 44.72 140 TYR A CA 1
ATOM 1071 C C . TYR A 1 140 ? -4.155 6.545 -15.333 1.00 44.72 140 TYR A C 1
ATOM 1073 O O . TYR A 1 140 ? -4.600 6.794 -14.214 1.00 44.72 140 TYR A O 1
ATOM 1081 N N . LEU A 1 141 ? -4.944 6.449 -16.406 1.00 38.78 141 LEU A N 1
ATOM 1082 C CA . LEU A 1 141 ? -6.401 6.412 -16.356 1.00 38.78 141 LEU A CA 1
ATOM 1083 C C . LEU A 1 141 ? -6.836 4.950 -16.151 1.00 38.78 141 LEU A C 1
ATOM 1085 O O . LEU A 1 141 ? -6.495 4.082 -16.954 1.00 38.78 141 LEU A O 1
ATOM 1089 N N . VAL A 1 142 ? -7.599 4.658 -15.094 1.00 41.12 142 VAL A N 1
ATOM 1090 C CA . VAL A 1 142 ? -8.188 3.324 -14.875 1.00 41.12 142 VAL A CA 1
ATOM 1091 C C . VAL A 1 142 ? -9.149 3.014 -16.032 1.00 41.12 142 VAL A C 1
ATOM 1093 O O . VAL A 1 142 ? -10.221 3.611 -16.112 1.00 41.12 142 VAL A O 1
ATOM 1096 N N . SER A 1 143 ? -8.769 2.110 -16.942 1.00 38.56 143 SER A N 1
ATOM 1097 C CA . SER A 1 143 ? -9.527 1.869 -18.185 1.00 38.56 143 SER A CA 1
ATOM 1098 C C . SER A 1 143 ? -10.826 1.079 -17.980 1.00 38.56 143 SER A C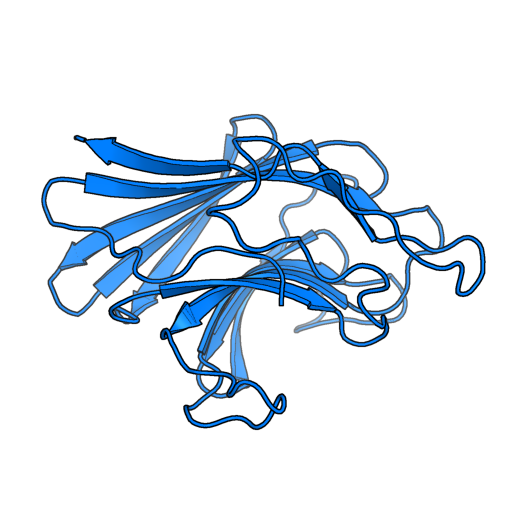 1
ATOM 1100 O O . SER A 1 143 ? -11.756 1.186 -18.779 1.00 38.56 143 SER A O 1
ATOM 1102 N N . THR A 1 144 ? -10.933 0.354 -16.864 1.00 39.38 144 THR A N 1
ATOM 1103 C CA . THR A 1 144 ? -12.113 -0.441 -16.523 1.00 39.38 144 THR A CA 1
ATOM 1104 C C . THR A 1 144 ? -12.573 -0.064 -15.123 1.00 39.38 144 THR A C 1
ATOM 1106 O O . THR A 1 144 ? -11.897 -0.363 -14.140 1.00 39.38 144 THR A O 1
ATOM 1109 N N . GLN A 1 145 ? -13.721 0.612 -15.007 1.00 39.09 145 GLN A N 1
ATOM 1110 C CA . GLN A 1 145 ? -14.425 0.664 -13.726 1.00 39.09 145 GLN A CA 1
ATOM 1111 C C . GLN A 1 145 ? -14.746 -0.782 -13.330 1.00 39.09 145 GLN A C 1
ATOM 1113 O O . GLN A 1 145 ? -15.421 -1.466 -14.107 1.00 39.09 145 GLN A O 1
ATOM 1118 N N . PRO A 1 146 ? -14.300 -1.268 -12.160 1.00 41.28 146 PRO A N 1
ATOM 1119 C CA . PRO A 1 146 ? -14.783 -2.537 -11.649 1.00 41.28 146 PRO A CA 1
ATOM 1120 C C . PRO A 1 146 ? -16.307 -2.492 -11.604 1.00 41.28 146 PRO A C 1
ATOM 1122 O O . PRO A 1 146 ? -16.887 -1.524 -11.100 1.00 41.28 146 PRO A O 1
ATOM 1125 N N . GLN A 1 147 ? -16.971 -3.533 -12.109 1.00 37.16 147 GLN A N 1
ATOM 1126 C CA . GLN A 1 147 ? -18.357 -3.770 -11.711 1.00 37.16 147 GLN A CA 1
ATOM 1127 C C . GLN A 1 147 ? -18.383 -3.810 -10.177 1.00 37.16 147 GLN A C 1
ATOM 1129 O O . GLN A 1 147 ? -17.467 -4.334 -9.541 1.00 37.16 147 GLN A O 1
ATOM 1134 N N . ARG A 1 148 ? -19.399 -3.180 -9.583 1.00 41.78 148 ARG A N 1
ATOM 1135 C CA . ARG A 1 148 ? -19.513 -3.018 -8.129 1.00 41.78 148 ARG A CA 1
ATOM 1136 C C . ARG A 1 148 ? -19.354 -4.381 -7.443 1.00 41.78 148 ARG A C 1
ATOM 1138 O O . ARG A 1 148 ? -19.865 -5.372 -7.943 1.00 41.78 148 ARG A O 1
ATOM 1145 N N . TRP A 1 149 ? -18.697 -4.435 -6.287 1.00 38.81 149 TRP A N 1
ATOM 1146 C CA . TRP A 1 149 ? -18.378 -5.677 -5.557 1.00 38.81 149 TRP A CA 1
ATOM 1147 C C . TRP A 1 149 ? -19.592 -6.563 -5.193 1.00 38.81 149 TRP A C 1
ATOM 1149 O O . TRP A 1 149 ? -19.426 -7.741 -4.906 1.00 38.81 149 TRP A O 1
ATOM 1159 N N . TRP A 1 150 ? -20.827 -6.049 -5.261 1.00 43.88 150 TRP A N 1
ATOM 1160 C CA . TRP A 1 150 ? -22.049 -6.868 -5.168 1.00 43.88 150 TRP A CA 1
ATOM 1161 C C . TRP A 1 150 ? -22.468 -7.537 -6.491 1.00 43.88 150 TRP A C 1
ATOM 1163 O O . TRP A 1 150 ? -23.524 -8.163 -6.555 1.00 43.88 150 TRP A O 1
ATOM 1173 N N . GLN A 1 151 ? -21.682 -7.386 -7.557 1.00 37.50 151 GLN A N 1
ATOM 1174 C CA . GLN A 1 151 ? -21.928 -7.969 -8.877 1.00 37.50 151 GLN A CA 1
ATOM 1175 C C . GLN A 1 151 ? -20.892 -9.038 -9.261 1.00 37.50 151 GLN A C 1
ATOM 1177 O O . GLN A 1 151 ? -21.152 -9.769 -10.212 1.00 37.50 151 GLN A O 1
ATOM 1182 N N . ILE A 1 152 ? -19.760 -9.174 -8.551 1.00 36.16 152 ILE A N 1
ATOM 1183 C CA . ILE A 1 152 ? -18.720 -10.187 -8.825 1.00 36.16 152 ILE A CA 1
ATOM 1184 C C . ILE A 1 152 ? -17.992 -10.567 -7.517 1.00 36.16 152 ILE A C 1
ATOM 1186 O O . ILE A 1 152 ? -17.532 -9.696 -6.787 1.00 36.16 152 ILE A O 1
ATOM 1190 N N . ALA A 1 153 ? -17.858 -11.867 -7.245 1.00 29.30 153 ALA A N 1
ATOM 1191 C CA . ALA A 1 153 ? -16.942 -12.461 -6.259 1.00 29.30 153 ALA A CA 1
ATOM 1192 C C . ALA A 1 153 ? -15.802 -13.203 -6.995 1.00 29.30 153 ALA A C 1
ATOM 1194 O O . ALA A 1 153 ? -16.001 -13.554 -8.156 1.00 29.30 153 ALA A O 1
ATOM 1195 N N . PRO A 1 154 ? -14.692 -13.623 -6.353 1.00 39.12 154 PRO A N 1
ATOM 1196 C CA . PRO A 1 154 ? -13.793 -12.936 -5.427 1.00 39.12 154 PRO A CA 1
ATOM 1197 C C . PRO A 1 154 ? -12.466 -12.501 -6.107 1.00 39.12 154 PRO A C 1
ATOM 1199 O O . PRO A 1 154 ? -11.486 -12.265 -5.410 1.00 39.12 154 PRO A O 1
ATOM 1202 N N . ILE A 1 155 ? -12.396 -12.439 -7.442 1.00 35.44 155 ILE A N 1
ATOM 1203 C CA . ILE A 1 155 ? -11.161 -12.125 -8.184 1.00 35.44 155 ILE A CA 1
ATOM 1204 C C . ILE A 1 155 ? -11.454 -10.991 -9.169 1.00 35.44 155 ILE A C 1
ATOM 1206 O O . ILE A 1 155 ? -12.361 -11.089 -9.995 1.00 35.44 155 ILE A O 1
ATOM 1210 N N . LEU A 1 156 ? -10.716 -9.891 -9.028 1.00 37.31 156 LEU A N 1
ATOM 1211 C CA . LEU A 1 156 ? -10.743 -8.734 -9.920 1.00 37.31 156 LEU A CA 1
ATOM 1212 C C . LEU A 1 156 ? -9.567 -8.848 -10.892 1.00 37.31 156 LEU A C 1
ATOM 1214 O O . LEU A 1 156 ? -8.447 -8.517 -10.522 1.00 37.31 156 LEU A O 1
ATOM 1218 N N . GLU A 1 157 ? -9.823 -9.279 -12.126 1.00 37.06 157 GLU A N 1
ATOM 1219 C CA . GLU A 1 157 ? -8.865 -9.109 -13.225 1.00 37.06 157 GLU A CA 1
ATOM 1220 C C . GLU A 1 157 ? -8.978 -7.673 -13.764 1.00 37.06 157 GLU A C 1
ATOM 1222 O O . GLU A 1 157 ? -10.058 -7.224 -14.165 1.00 37.06 157 GLU A O 1
ATOM 1227 N N . LEU A 1 158 ? -7.875 -6.922 -13.745 1.00 37.50 158 LEU A N 1
ATOM 1228 C CA . LEU A 1 158 ? -7.814 -5.525 -14.181 1.00 37.50 158 LEU A CA 1
ATOM 1229 C C . LEU A 1 158 ? -7.024 -5.415 -15.491 1.00 37.50 158 LEU A C 1
ATOM 1231 O O . LEU A 1 158 ? -5.835 -5.710 -15.521 1.00 37.50 158 LEU A O 1
ATOM 1235 N N . GLY A 1 159 ? -7.673 -4.963 -16.570 1.00 34.62 159 GLY A N 1
ATOM 1236 C CA . GLY A 1 159 ? -7.016 -4.608 -17.837 1.00 34.62 159 GLY A CA 1
ATOM 1237 C C . GLY A 1 159 ? -6.733 -3.101 -17.958 1.00 34.62 159 GLY A C 1
ATOM 1238 O O . GLY A 1 159 ? -7.547 -2.271 -17.531 1.00 34.62 159 GLY A O 1
ATOM 1239 N N . PHE A 1 160 ? -5.594 -2.736 -18.562 1.00 39.88 160 PHE A N 1
ATOM 1240 C CA . PHE A 1 160 ? -5.098 -1.355 -18.709 1.00 39.88 160 PHE A CA 1
ATOM 1241 C C . PHE A 1 160 ? -4.865 -0.967 -20.191 1.00 39.88 160 PHE A C 1
ATOM 1243 O O . PHE A 1 160 ? -4.657 -1.835 -21.035 1.00 39.88 160 PHE A O 1
ATOM 1250 N N . GLN A 1 161 ? -4.937 0.336 -20.527 1.00 35.16 161 GLN A N 1
ATOM 1251 C CA . GLN A 1 161 ? -4.630 0.871 -21.869 1.00 35.16 161 GLN A CA 1
ATOM 1252 C C . GLN A 1 161 ? -3.158 1.308 -21.983 1.00 35.16 161 GLN A C 1
ATOM 1254 O O . GLN A 1 161 ? -2.643 2.026 -21.130 1.00 35.16 161 GLN A O 1
ATOM 1259 N N . VAL A 1 162 ? -2.537 0.910 -23.096 1.00 42.19 162 VAL A N 1
ATOM 1260 C CA . VAL A 1 162 ? -1.126 1.074 -23.483 1.00 42.19 162 VAL A CA 1
ATOM 1261 C C . VAL A 1 162 ? -0.720 2.550 -23.651 1.00 42.19 162 VAL A C 1
ATOM 1263 O O . VAL A 1 162 ? -1.071 3.189 -24.643 1.00 42.19 162 VAL A O 1
ATOM 1266 N N . GLY A 1 163 ? 0.098 3.072 -22.729 1.00 41.12 163 GLY A N 1
ATOM 1267 C CA . GLY A 1 163 ? 0.820 4.359 -22.832 1.00 41.12 163 GLY A CA 1
ATOM 1268 C C . GLY A 1 163 ? 2.187 4.245 -23.534 1.00 41.12 163 GLY A C 1
ATOM 1269 O O . GLY A 1 163 ? 3.106 5.026 -23.278 1.00 41.12 163 GLY A O 1
ATOM 1270 N N . GLY A 1 164 ? 2.344 3.227 -24.383 1.00 49.38 164 GLY A N 1
ATOM 1271 C CA . GLY A 1 164 ? 3.624 2.559 -24.650 1.00 49.38 164 GLY A CA 1
ATOM 1272 C C . GLY A 1 164 ? 3.785 1.334 -23.740 1.00 49.38 164 GLY A C 1
ATOM 1273 O O . GLY A 1 164 ? 2.985 1.172 -22.828 1.00 49.38 164 GLY A O 1
ATOM 1274 N N . ASN A 1 165 ? 4.770 0.466 -24.010 1.00 51.50 165 ASN A N 1
ATOM 1275 C CA . ASN A 1 165 ? 5.040 -0.829 -23.338 1.00 51.50 165 ASN A CA 1
ATOM 1276 C C . ASN A 1 165 ? 5.358 -0.711 -21.824 1.00 51.50 165 ASN A C 1
ATOM 1278 O O . ASN A 1 165 ? 6.486 -0.976 -21.409 1.00 51.50 165 ASN A O 1
ATOM 1282 N N . LYS A 1 166 ? 4.440 -0.162 -21.031 1.00 67.56 166 LYS A N 1
ATOM 1283 C CA . LYS A 1 166 ? 4.717 0.407 -19.714 1.00 67.56 166 LYS A CA 1
ATOM 1284 C C . LYS A 1 166 ? 3.495 0.210 -18.834 1.00 67.56 166 LYS A C 1
ATOM 1286 O O . LYS A 1 166 ? 2.534 0.973 -18.923 1.00 67.56 166 LYS A O 1
ATOM 1291 N N . GLU A 1 167 ? 3.513 -0.843 -18.035 1.00 77.38 167 GLU A N 1
ATOM 1292 C CA . GLU A 1 167 ? 2.345 -1.248 -17.264 1.00 77.38 167 GLU A CA 1
ATOM 1293 C C . GLU A 1 167 ? 2.722 -1.539 -15.805 1.00 77.38 167 GLU A C 1
ATOM 1295 O O . GLU A 1 167 ? 3.765 -2.124 -15.505 1.00 77.38 167 GLU A O 1
ATOM 1300 N N . PHE A 1 168 ? 1.855 -1.097 -14.889 1.00 84.44 168 PHE A N 1
ATOM 1301 C CA . PHE A 1 168 ? 1.808 -1.577 -13.511 1.00 84.44 168 PHE A CA 1
ATOM 1302 C C . PHE A 1 168 ? 0.804 -2.724 -13.472 1.00 84.44 168 PHE A C 1
ATOM 1304 O O . PHE A 1 168 ? -0.389 -2.523 -13.703 1.00 84.44 168 PHE A O 1
A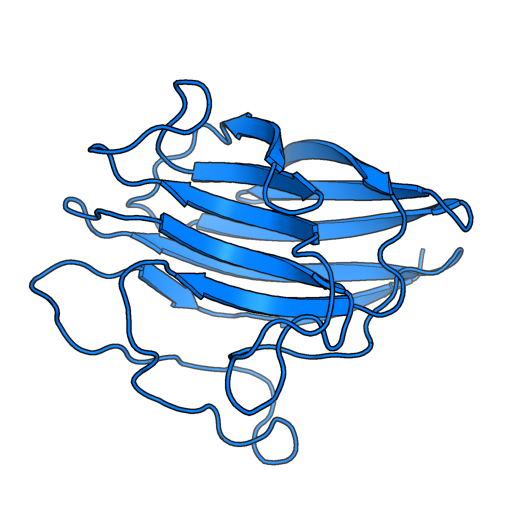TOM 1311 N N . HIS A 1 169 ? 1.296 -3.928 -13.210 1.00 86.81 169 HIS A N 1
ATOM 1312 C CA . HIS A 1 169 ? 0.486 -5.135 -13.202 1.00 86.81 169 HIS A CA 1
ATOM 1313 C C . HIS A 1 169 ? 0.073 -5.448 -11.773 1.00 86.81 169 HIS A C 1
ATOM 1315 O O . HIS A 1 169 ? 0.922 -5.521 -10.885 1.00 86.81 169 HIS A O 1
ATOM 1321 N N . LEU A 1 170 ? -1.223 -5.673 -11.573 1.00 87.94 170 LEU A N 1
ATOM 1322 C CA . LEU A 1 170 ? -1.800 -6.082 -10.301 1.00 87.94 170 LEU A CA 1
ATOM 1323 C C . LEU A 1 170 ? -2.700 -7.290 -10.533 1.00 87.94 170 LEU A C 1
ATOM 1325 O O . LEU A 1 170 ? -3.546 -7.254 -11.425 1.00 87.94 170 LEU A O 1
ATOM 1329 N N . ASP A 1 171 ? -2.539 -8.322 -9.716 1.00 87.19 171 ASP A N 1
ATOM 1330 C CA . ASP A 1 171 ? -3.344 -9.538 -9.797 1.00 87.19 171 ASP A CA 1
ATOM 1331 C C . ASP A 1 171 ? -3.710 -10.054 -8.398 1.00 87.19 171 ASP A C 1
ATOM 1333 O O . ASP A 1 171 ? -3.086 -9.676 -7.401 1.00 87.19 171 ASP A O 1
ATOM 1337 N N . ASP A 1 172 ? -4.729 -10.909 -8.317 1.00 87.44 172 ASP A N 1
ATOM 1338 C CA . ASP A 1 172 ? -5.140 -11.622 -7.101 1.00 87.44 172 ASP A CA 1
ATOM 1339 C C . ASP A 1 172 ? -5.358 -10.725 -5.861 1.00 87.44 172 ASP A C 1
ATOM 1341 O O . ASP A 1 172 ? -5.046 -11.126 -4.736 1.00 87.44 172 ASP A O 1
ATOM 1345 N N . ILE A 1 173 ? -5.896 -9.506 -6.020 1.00 89.00 173 ILE A N 1
ATOM 1346 C CA . ILE A 1 173 ? -6.145 -8.635 -4.861 1.00 89.00 173 ILE A CA 1
ATOM 1347 C C . ILE A 1 173 ? -7.244 -9.211 -3.956 1.00 89.00 173 ILE A C 1
ATOM 1349 O O . ILE A 1 173 ? -8.404 -9.360 -4.345 1.00 89.00 173 ILE A O 1
ATOM 1353 N N . ARG A 1 174 ? -6.877 -9.500 -2.708 1.00 90.62 174 ARG A N 1
ATOM 1354 C CA . ARG A 1 174 ? -7.743 -10.037 -1.658 1.00 90.62 174 ARG A CA 1
ATOM 1355 C C . ARG A 1 174 ? -7.676 -9.145 -0.432 1.00 90.62 174 ARG A C 1
ATOM 1357 O O . ARG A 1 174 ? -6.599 -8.751 0.003 1.00 90.62 174 ARG A O 1
ATOM 1364 N N . ILE A 1 175 ? -8.837 -8.858 0.144 1.00 90.38 175 ILE A N 1
ATOM 1365 C CA . ILE A 1 175 ? -8.958 -8.076 1.374 1.00 90.38 175 ILE A CA 1
ATOM 1366 C C . ILE A 1 175 ? -9.734 -8.923 2.372 1.00 90.38 175 ILE A C 1
ATOM 1368 O O . ILE A 1 175 ? -10.837 -9.378 2.065 1.00 90.38 175 ILE A O 1
ATOM 1372 N N . PHE A 1 176 ? -9.158 -9.160 3.545 1.00 89.69 176 PHE A N 1
ATOM 1373 C CA . PHE A 1 176 ? -9.781 -9.984 4.574 1.00 89.69 176 PHE A CA 1
ATOM 1374 C C . PHE A 1 176 ? -9.344 -9.569 5.977 1.00 89.69 176 PHE A C 1
ATOM 1376 O O . PHE A 1 176 ? -8.349 -8.870 6.168 1.00 89.69 176 PHE A O 1
ATOM 1383 N N . GLU A 1 177 ? -10.124 -10.003 6.962 1.00 92.44 177 GLU A N 1
ATOM 1384 C CA . GLU A 1 177 ? -9.804 -9.846 8.375 1.00 92.44 177 GLU A CA 1
ATOM 1385 C C . GLU A 1 177 ? -9.286 -11.176 8.929 1.00 92.44 177 GLU A C 1
ATOM 1387 O O . GLU A 1 177 ? -9.876 -12.230 8.684 1.00 92.44 177 GLU A O 1
ATOM 1392 N N . GLU A 1 178 ? -8.196 -11.132 9.690 1.00 93.94 178 GLU A N 1
ATOM 1393 C CA . GLU A 1 178 ? -7.636 -12.297 10.381 1.00 93.94 178 GLU A CA 1
ATOM 1394 C C . GLU A 1 178 ? -7.863 -12.141 11.886 1.00 93.94 178 GLU A C 1
ATOM 1396 O O . GLU A 1 178 ? -7.435 -11.156 12.491 1.00 93.94 178 GLU A O 1
ATOM 1401 N N . VAL A 1 179 ? -8.575 -13.098 12.488 1.00 91.62 179 VAL A N 1
ATOM 1402 C CA . VAL A 1 179 ? -8.795 -13.145 13.940 1.00 91.62 179 VAL A CA 1
ATOM 1403 C C . VAL A 1 179 ? -7.521 -13.644 14.618 1.00 91.62 179 VAL A C 1
ATOM 1405 O O . VAL A 1 179 ? -6.923 -14.616 14.159 1.00 91.62 179 VAL A O 1
ATOM 1408 N N . LYS A 1 180 ? -7.122 -12.972 15.699 1.00 77.12 180 LYS A N 1
ATOM 1409 C CA . LYS A 1 180 ? -5.931 -13.310 16.494 1.00 77.12 180 LYS A CA 1
ATOM 1410 C C . LYS A 1 180 ? -6.117 -14.555 17.356 1.00 77.12 180 LYS A C 1
ATOM 1412 O O . LYS A 1 180 ? -7.241 -14.752 17.872 1.00 77.12 180 LYS A O 1
#

Mean predicted aligned error: 7.99 Å

Nearest PDB structures (foldseek):
  3toj-assembly1_A  TM=4.945E-01  e=8.940E-02  Homo sapiens
  5f6k-assembly1_B  TM=4.064E-01  e=7.297E-02  Homo sapiens
  8em5-assembly5_E  TM=2.495E-01  e=1.486E-01  Mycolicibacterium thermoresistibile
  3gek-assembly2_A  TM=3.672E-01  e=2.688E+00  Lactococcus lactis subsp. lactis Il1403
  5hu7-assembly1_A  TM=4.207E-01  e=4.466E+00  Brevibacillus brevis NBRC 100599

Solvent-accessible surface area (backbone atoms only — not comparable to full-atom values): 10117 Å² total; per-residue (Å²): 128,52,70,60,71,70,51,61,46,38,92,58,28,29,34,36,41,35,30,33,41,28,33,37,95,67,37,68,55,42,39,34,48,34,38,25,38,53,64,30,56,44,98,88,67,47,75,73,44,71,54,36,34,40,39,43,35,37,32,13,84,92,46,65,61,98,84,45,51,41,35,29,39,40,33,29,53,64,74,40,79,74,46,78,43,69,54,86,60,70,50,64,46,84,41,46,38,35,41,37,34,36,40,76,50,94,64,30,25,38,41,32,36,23,50,74,87,41,79,63,40,79,43,82,40,72,50,61,59,47,21,24,41,32,58,48,53,82,80,65,75,81,68,59,79,70,75,57,75,94,76,57,82,86,68,63,88,72,68,77,76,80,83,53,91,48,48,81,47,60,39,68,54,43,77,50,75,47,75,116

Secondary structure (DSSP, 8-state):
--S-EEE---SSEEEEEEEEEEE-TT--SEEEEEEEETTSB-TTS-B-S---EEEEEEE-TT--BTTB-EEEEEEEETTEEEEEEE--S-TTS-EEEEEEEEESSSSEEEEEEEETTEEEEEEEEE---SEEEEEEESS---SSPPPPTTSS-S--------SSS--EEEEEEEEEEEE-

Foldseek 3Di:
DDWDWQDFADQFKKKKKKWKWAKAPQAAFKWFKKKAAPPCADPVRDGPDQGWIWDWMAHGPVDDDVNDGGIWTFTDTSNRTPDIDHLPDHRHDIWMKMWMWHDPDPFKIWIWIAINNHTRDIDIDTRRHIITMDTDTPPFDQPDDPDPPVVDDDWDDGDGDPPDPIDID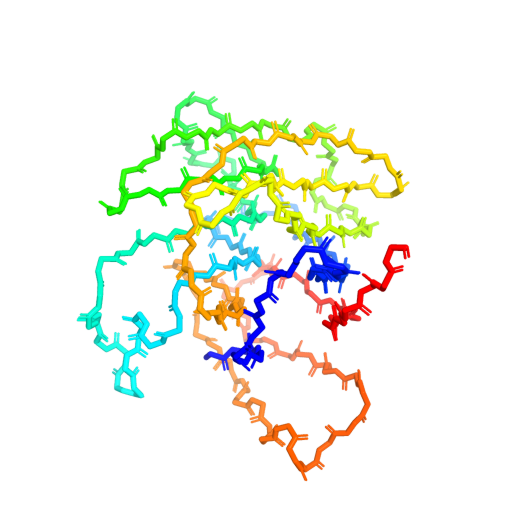MTDIDIDMDGD